Protein AF-A0ABD0UC48-F1 (afdb_monomer_lite)

Foldseek 3Di:
DDDPDPVVVVVVVVVVVVVVVVVCVVDPVVVVVVVVVVVVVVVVVVVVVVVVCCVPPPVVVVVVVDVVVLVVLCVPQVPVNVVVVVVVVVVCVVVVCVVVLVVVVVPDPPVPLSVLQVLLVVLVVQLVVLVVVLVCCVPPVVDDPVVSVVSSVVSVVVSVVSNVVSVVSCVSNNCVVVVVVVVVVVVVVVVVVVVVVVVVVCVVPPDDPVVVVVVPPPDPPCPVVPVVPPPVCVVCPVVVVVVVVVQCVQLDQDPLQVVADADHPVLLVVLLVVVVVLCVVLVHDVQLSVLLNSLLRLLSNQDHDHSVCSNVLSLLSSLVSCVVPVVPPDVSSVVSVVVVCVVDPPVVSVVSNCVSCVSVVVDSRGDD

Structure (mmCIF, N/CA/C/O backbone):
data_AF-A0ABD0UC48-F1
#
_entry.id   AF-A0ABD0UC48-F1
#
loop_
_atom_site.group_PDB
_atom_site.id
_atom_site.type_symbol
_atom_site.label_atom_id
_atom_site.label_alt_id
_atom_site.label_comp_id
_atom_site.label_asym_id
_atom_site.label_entity_id
_atom_site.label_seq_id
_atom_site.pdbx_PDB_ins_code
_atom_site.Cartn_x
_atom_site.Cartn_y
_atom_site.Cartn_z
_atom_site.occupancy
_atom_site.B_iso_or_equiv
_atom_site.auth_seq_id
_atom_site.auth_comp_id
_atom_site.auth_asym_id
_atom_site.auth_atom_id
_atom_site.pdbx_PDB_model_num
ATOM 1 N N . MET A 1 1 ? 10.275 -32.855 -3.267 1.00 38.72 1 MET A N 1
ATOM 2 C CA . MET A 1 1 ? 10.761 -32.635 -4.647 1.00 38.72 1 MET A CA 1
ATOM 3 C C . MET A 1 1 ? 12.236 -32.295 -4.530 1.00 38.72 1 MET A C 1
ATOM 5 O O . MET A 1 1 ? 12.523 -31.316 -3.851 1.00 38.72 1 MET A O 1
ATOM 9 N N . PRO A 1 2 ? 13.161 -33.143 -5.008 1.00 40.53 2 PRO A N 1
ATOM 10 C CA . PRO A 1 2 ? 14.582 -32.932 -4.767 1.00 40.53 2 PRO A CA 1
ATOM 11 C C . PRO A 1 2 ? 15.059 -31.705 -5.549 1.00 40.53 2 PRO A C 1
ATOM 13 O O . PRO A 1 2 ? 14.602 -31.462 -6.667 1.00 40.53 2 PRO A O 1
ATOM 16 N N . LEU A 1 3 ? 15.937 -30.926 -4.917 1.00 43.25 3 LEU A N 1
ATOM 17 C CA . LEU A 1 3 ? 16.606 -29.769 -5.494 1.00 43.25 3 LEU A CA 1
ATOM 18 C C . LEU A 1 3 ? 17.274 -30.179 -6.812 1.00 43.25 3 LEU A C 1
ATOM 20 O O . LEU A 1 3 ? 18.188 -30.998 -6.816 1.00 43.25 3 LEU A O 1
ATOM 24 N N . ALA A 1 4 ? 16.836 -29.597 -7.926 1.00 49.09 4 ALA A N 1
ATOM 25 C CA . ALA A 1 4 ? 17.643 -29.576 -9.134 1.00 49.09 4 ALA A CA 1
ATOM 26 C C . ALA A 1 4 ? 18.935 -28.810 -8.800 1.00 49.09 4 ALA A C 1
ATOM 28 O O . ALA A 1 4 ? 18.887 -27.636 -8.435 1.00 49.09 4 ALA A O 1
ATOM 29 N N . ASN A 1 5 ? 20.065 -29.518 -8.822 1.00 48.53 5 ASN A N 1
ATOM 30 C CA . ASN A 1 5 ? 21.344 -29.052 -8.292 1.00 48.53 5 ASN A CA 1
ATOM 31 C C . ASN A 1 5 ? 21.764 -27.719 -8.932 1.00 48.53 5 ASN A C 1
ATOM 33 O O . ASN A 1 5 ? 21.799 -27.604 -10.158 1.00 48.53 5 ASN A O 1
ATOM 37 N N . ALA A 1 6 ? 22.137 -26.741 -8.102 1.00 52.03 6 ALA A N 1
ATOM 38 C CA . ALA A 1 6 ? 22.641 -25.432 -8.529 1.00 52.03 6 ALA A CA 1
ATOM 39 C C . ALA A 1 6 ? 23.799 -25.541 -9.543 1.00 52.03 6 ALA A C 1
ATOM 41 O O . ALA A 1 6 ? 23.936 -24.697 -10.424 1.00 52.03 6 ALA A O 1
ATOM 42 N N . GLU A 1 7 ? 24.572 -26.627 -9.491 1.00 51.72 7 GLU A N 1
ATOM 43 C CA . GLU A 1 7 ? 25.649 -26.909 -10.440 1.00 51.72 7 GLU A CA 1
ATOM 44 C C . GLU A 1 7 ? 25.152 -27.112 -11.880 1.00 51.72 7 GLU A C 1
ATOM 46 O O . GLU A 1 7 ? 25.778 -26.618 -12.814 1.00 51.72 7 GLU A O 1
ATOM 51 N N . HIS A 1 8 ? 23.989 -27.741 -12.095 1.00 58.03 8 HIS A N 1
ATOM 52 C CA . HIS A 1 8 ? 23.434 -27.912 -13.446 1.00 58.03 8 HIS A CA 1
ATOM 53 C C . HIS A 1 8 ? 23.044 -26.578 -14.085 1.00 58.03 8 HIS A C 1
ATOM 55 O O . HIS A 1 8 ? 23.199 -26.408 -15.294 1.00 58.03 8 HIS A O 1
ATOM 61 N N . VAL A 1 9 ? 22.583 -25.616 -13.281 1.00 60.91 9 VAL A N 1
ATOM 62 C CA . VAL A 1 9 ? 22.255 -24.264 -13.754 1.00 60.91 9 VAL A CA 1
ATOM 63 C C . VAL A 1 9 ? 23.530 -23.509 -14.134 1.00 60.91 9 VAL A C 1
ATOM 65 O O . VAL A 1 9 ? 23.553 -22.818 -15.154 1.00 60.91 9 VAL A O 1
ATOM 68 N N . VAL A 1 10 ? 24.615 -23.692 -13.375 1.00 59.88 10 VAL A N 1
ATOM 69 C CA . VAL A 1 10 ? 25.930 -23.109 -13.685 1.00 59.88 10 VAL A CA 1
ATOM 70 C C . VAL A 1 10 ? 26.494 -23.691 -14.984 1.00 59.88 10 VAL A C 1
ATOM 72 O O . VAL A 1 10 ? 26.856 -22.925 -15.875 1.00 59.88 10 VAL A O 1
ATOM 75 N N . TYR A 1 11 ? 26.490 -25.018 -15.159 1.00 65.69 11 TYR A N 1
ATOM 76 C CA . TYR A 1 11 ? 26.958 -25.652 -16.399 1.00 65.69 11 TYR A CA 1
ATOM 77 C C . TYR A 1 11 ? 26.123 -25.252 -17.620 1.00 65.69 11 TYR A C 1
ATOM 79 O O . TYR A 1 11 ? 26.683 -24.996 -18.687 1.00 65.69 11 TYR A O 1
ATOM 87 N N . LEU A 1 12 ? 24.800 -25.130 -17.466 1.00 62.69 12 LEU A N 1
ATOM 88 C CA . LEU A 1 12 ? 23.912 -24.663 -18.530 1.00 62.69 12 LEU A CA 1
ATOM 89 C C . LEU A 1 12 ? 24.206 -23.203 -18.913 1.00 62.69 12 LEU A C 1
ATOM 91 O O . LEU A 1 12 ? 24.260 -22.876 -20.095 1.00 62.69 12 LEU A O 1
ATOM 95 N N . SER A 1 13 ? 24.463 -22.341 -17.928 1.00 50.66 13 SER A N 1
ATOM 96 C CA . SER A 1 13 ? 24.791 -20.927 -18.152 1.00 50.66 13 SER A CA 1
ATOM 97 C C . SER A 1 13 ? 26.144 -20.760 -18.849 1.00 50.66 13 SER A C 1
ATOM 99 O O . SER A 1 13 ? 26.255 -19.994 -19.804 1.00 50.66 13 SER A O 1
ATOM 101 N N . VAL A 1 14 ? 27.159 -21.525 -18.433 1.00 67.38 14 VAL A N 1
ATOM 102 C CA . VAL A 1 14 ? 28.481 -21.547 -19.082 1.00 67.38 14 VAL A CA 1
ATOM 103 C C . VAL A 1 14 ? 28.371 -22.063 -20.518 1.00 67.38 14 VAL A C 1
ATOM 105 O O . VAL A 1 14 ? 28.954 -21.468 -21.421 1.00 67.38 14 VAL A O 1
ATOM 108 N N . ALA A 1 15 ? 27.576 -23.108 -20.764 1.00 68.94 15 ALA A N 1
ATOM 109 C CA . ALA A 1 15 ? 27.337 -23.621 -22.111 1.00 68.94 15 ALA A CA 1
ATOM 110 C C . ALA A 1 15 ? 26.648 -22.582 -23.015 1.00 68.94 15 ALA A C 1
ATOM 112 O O . ALA A 1 15 ? 27.077 -22.379 -24.150 1.00 68.94 15 ALA A O 1
ATOM 113 N N . ILE A 1 16 ? 25.635 -21.871 -22.505 1.00 65.94 16 ILE A N 1
ATOM 114 C CA . ILE A 1 16 ? 24.950 -20.792 -23.234 1.00 65.94 16 ILE A CA 1
ATOM 115 C C . ILE A 1 16 ? 25.919 -19.646 -23.551 1.00 65.94 16 ILE A C 1
ATOM 117 O O . ILE A 1 16 ? 25.936 -19.156 -24.680 1.00 65.94 16 ILE A O 1
ATOM 121 N N . LEU A 1 17 ? 26.762 -19.248 -22.594 1.00 57.19 17 LEU A N 1
ATOM 122 C CA . LEU A 1 17 ? 27.766 -18.201 -22.790 1.00 57.19 17 LEU A CA 1
ATOM 123 C C . LEU A 1 17 ? 28.807 -18.598 -23.841 1.00 57.19 17 LEU A C 1
ATOM 125 O O . LEU A 1 17 ? 29.089 -17.810 -24.739 1.00 57.19 17 LEU A O 1
ATOM 129 N N . VAL A 1 18 ? 29.339 -19.821 -23.788 1.00 70.56 18 VAL A N 1
ATOM 130 C CA . VAL A 1 18 ? 30.306 -20.315 -24.782 1.00 70.56 18 VAL A CA 1
ATOM 131 C C . VAL A 1 18 ? 29.682 -20.354 -26.179 1.00 70.56 18 VAL A C 1
ATOM 133 O O . VAL A 1 18 ? 30.311 -19.912 -27.138 1.00 70.56 18 VAL A O 1
ATOM 136 N N . VAL A 1 19 ? 28.431 -20.804 -26.305 1.00 70.00 19 VAL A N 1
ATOM 137 C CA . VAL A 1 19 ? 27.701 -20.797 -27.583 1.00 70.00 19 VAL A CA 1
ATOM 138 C C . VAL A 1 19 ? 27.481 -19.368 -28.091 1.00 70.00 19 VAL A C 1
ATOM 140 O O . VAL A 1 19 ? 27.729 -19.103 -29.266 1.00 70.00 19 VAL A O 1
ATOM 143 N N . LEU A 1 20 ? 27.096 -18.429 -27.220 1.00 59.06 20 LEU A N 1
ATOM 144 C CA . LEU A 1 20 ? 26.938 -17.010 -27.566 1.00 59.06 20 LEU A CA 1
ATOM 145 C C . LEU A 1 20 ? 28.259 -16.377 -28.036 1.00 59.06 20 LEU A C 1
ATOM 147 O O . LEU A 1 20 ? 28.274 -15.695 -29.061 1.00 59.06 20 LEU A O 1
ATOM 151 N N . PHE A 1 21 ? 29.372 -16.637 -27.345 1.00 59.81 21 PHE A N 1
ATOM 152 C CA . PHE A 1 21 ? 30.698 -16.123 -27.711 1.00 59.81 21 PHE A CA 1
ATOM 153 C C . PHE A 1 21 ? 31.253 -16.759 -28.995 1.00 59.81 21 PHE A C 1
ATOM 155 O O . PHE A 1 21 ? 31.885 -16.075 -29.800 1.00 59.81 21 PHE A O 1
ATOM 162 N N . LEU A 1 22 ? 30.976 -18.041 -29.254 1.00 65.19 22 LEU A N 1
ATOM 163 C CA . LEU A 1 22 ? 31.316 -18.678 -30.532 1.00 65.19 22 LEU A CA 1
ATOM 164 C C . LEU A 1 22 ? 30.509 -18.079 -31.693 1.00 65.19 22 LEU A C 1
ATOM 166 O O . LEU A 1 22 ? 31.039 -17.908 -32.793 1.00 65.19 22 LEU A O 1
ATOM 170 N N . PHE A 1 23 ? 29.255 -17.698 -31.442 1.00 60.66 23 PHE A N 1
ATOM 171 C CA . PHE A 1 23 ? 28.387 -17.063 -32.433 1.00 60.66 23 PHE A CA 1
ATOM 172 C C . PHE A 1 23 ? 28.803 -15.615 -32.756 1.00 60.66 23 PHE A C 1
ATOM 174 O O . PHE A 1 23 ? 28.630 -15.160 -33.887 1.00 60.66 23 PHE A O 1
ATOM 181 N N . GLN A 1 24 ? 29.442 -14.907 -31.814 1.00 53.03 24 GLN A N 1
ATOM 182 C CA . GLN A 1 24 ? 29.994 -13.558 -32.026 1.00 53.03 24 GLN A CA 1
ATOM 183 C C . GLN A 1 24 ? 31.118 -13.501 -33.083 1.00 53.03 24 GLN A C 1
ATOM 185 O O . GLN A 1 24 ? 31.362 -12.435 -33.654 1.00 53.03 24 GLN A O 1
ATOM 190 N N . ARG A 1 25 ? 31.763 -14.631 -33.422 1.00 54.19 25 ARG A N 1
ATOM 191 C CA . ARG A 1 25 ? 32.823 -14.699 -34.451 1.00 54.19 25 ARG A CA 1
ATOM 192 C C . ARG A 1 25 ? 32.322 -14.395 -35.873 1.00 54.19 25 ARG A C 1
ATOM 194 O O . ARG A 1 25 ? 33.124 -14.053 -36.736 1.00 54.19 25 ARG A O 1
ATOM 201 N N . PHE A 1 26 ? 31.011 -14.464 -36.122 1.00 58.94 26 PHE A N 1
ATOM 202 C CA . PHE A 1 26 ? 30.403 -14.191 -37.434 1.00 58.94 26 PHE A CA 1
ATOM 203 C C . PHE A 1 26 ? 30.163 -12.699 -37.735 1.00 58.94 26 PHE A C 1
ATOM 205 O O . PHE A 1 26 ? 29.575 -12.361 -38.765 1.00 58.94 26 PHE A O 1
ATOM 212 N N . GLY A 1 27 ? 30.671 -11.809 -36.877 1.00 57.59 27 GLY A N 1
ATOM 213 C CA . GLY A 1 27 ? 30.584 -10.361 -37.036 1.00 57.59 27 GLY A CA 1
ATOM 214 C C . GLY A 1 27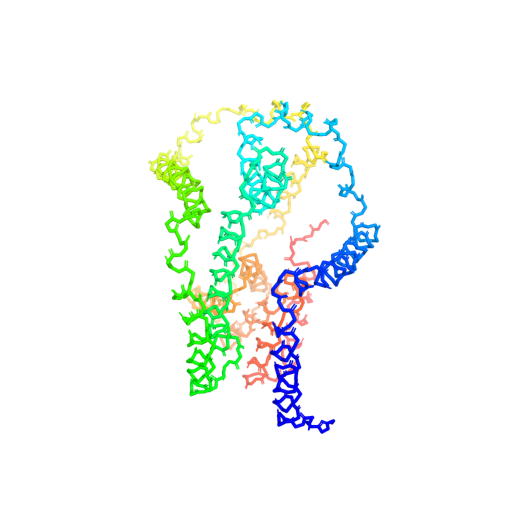 ? 29.302 -9.792 -36.431 1.00 57.59 27 GLY A C 1
ATOM 215 O O . GLY A 1 27 ? 28.198 -10.284 -36.671 1.00 57.59 27 GLY A O 1
ATOM 216 N N . THR A 1 28 ? 29.450 -8.715 -35.661 1.00 57.56 28 THR A N 1
ATOM 217 C CA . THR A 1 28 ? 28.363 -8.031 -34.938 1.00 57.56 28 THR A CA 1
ATOM 218 C C . THR A 1 28 ? 27.193 -7.644 -35.847 1.00 57.56 28 THR A C 1
ATOM 220 O O . THR A 1 28 ? 26.042 -7.784 -35.445 1.00 57.56 28 THR A O 1
ATOM 223 N N . ASN A 1 29 ? 27.459 -7.273 -37.104 1.00 52.66 29 ASN A N 1
ATOM 224 C CA . ASN A 1 29 ? 26.420 -6.907 -38.074 1.00 52.66 29 ASN A CA 1
ATOM 225 C C . ASN A 1 29 ? 25.484 -8.072 -38.448 1.00 52.66 29 ASN A C 1
ATOM 227 O O . ASN A 1 29 ? 24.292 -7.851 -38.643 1.00 52.66 29 ASN A O 1
ATOM 231 N N . LYS A 1 30 ? 25.981 -9.318 -38.520 1.00 55.97 30 LYS A N 1
ATOM 232 C CA . LYS A 1 30 ? 25.135 -10.490 -38.821 1.00 55.97 30 LYS A CA 1
ATOM 233 C C . LYS A 1 30 ? 24.418 -11.021 -37.581 1.00 55.97 30 LYS A C 1
ATOM 235 O O . LYS A 1 30 ? 23.280 -11.468 -37.682 1.00 55.97 30 LYS A O 1
ATOM 240 N N . VAL A 1 31 ? 25.050 -10.923 -36.410 1.00 59.16 31 VAL A N 1
ATOM 241 C CA . VAL A 1 31 ? 24.448 -11.336 -35.131 1.00 59.16 31 VAL A CA 1
ATOM 242 C C . VAL A 1 31 ? 23.279 -10.418 -34.750 1.00 59.16 31 VAL A C 1
ATOM 244 O O . VAL A 1 31 ? 22.221 -10.917 -34.372 1.00 59.16 31 VAL A O 1
ATOM 247 N N . SER A 1 32 ? 23.411 -9.101 -34.944 1.00 52.66 32 SER A N 1
ATOM 248 C CA . SER A 1 32 ? 22.318 -8.141 -34.718 1.00 52.66 32 SER A CA 1
ATOM 249 C C . SER A 1 32 ? 21.121 -8.364 -35.652 1.00 52.66 32 SER A C 1
ATOM 251 O O . SER A 1 32 ? 19.974 -8.199 -35.233 1.00 52.66 32 SER A O 1
ATOM 253 N N . PHE A 1 33 ? 21.360 -8.800 -36.896 1.00 66.31 33 PHE A N 1
ATOM 254 C CA . PHE A 1 33 ? 20.283 -9.149 -37.826 1.00 66.31 33 PHE A CA 1
ATOM 255 C C . PHE A 1 33 ? 19.520 -10.404 -37.371 1.00 66.31 33 PHE A C 1
ATOM 257 O O . PHE A 1 33 ? 18.294 -10.403 -37.378 1.00 66.31 33 PHE A O 1
ATOM 264 N N . SER A 1 34 ? 20.216 -11.439 -36.886 1.00 66.81 34 SER A N 1
ATOM 265 C CA . SER A 1 34 ? 19.585 -12.659 -36.346 1.00 66.81 34 SER A CA 1
ATOM 266 C C . SER A 1 34 ? 18.876 -12.451 -35.002 1.00 66.81 34 SER A C 1
ATOM 268 O O . SER A 1 34 ? 17.980 -13.219 -34.654 1.00 66.81 34 SER A O 1
ATOM 270 N N . PHE A 1 35 ? 19.240 -11.410 -34.251 1.00 62.66 35 PHE A N 1
ATOM 271 C CA . PHE A 1 35 ? 18.568 -11.044 -33.004 1.00 62.66 35 PHE A CA 1
ATOM 272 C C . PHE A 1 35 ? 17.218 -10.347 -33.247 1.00 62.66 35 PHE A C 1
ATOM 274 O O . PHE A 1 35 ? 16.298 -10.489 -32.442 1.00 62.66 35 PHE A O 1
ATOM 281 N N . SER A 1 36 ? 17.053 -9.661 -34.386 1.00 63.88 36 SER A N 1
ATOM 282 C CA . SER A 1 36 ? 15.796 -8.980 -34.738 1.00 63.88 36 SER A CA 1
ATOM 283 C C . SER A 1 36 ? 14.580 -9.922 -34.795 1.00 63.88 36 SER A C 1
ATOM 285 O O . SER A 1 36 ? 13.583 -9.606 -34.150 1.00 63.88 36 SER A O 1
ATOM 287 N N . PRO A 1 37 ? 14.623 -11.102 -35.452 1.00 74.19 37 PRO A N 1
ATOM 288 C CA . PRO A 1 37 ? 13.522 -12.069 -35.427 1.00 74.19 37 PRO A CA 1
ATOM 289 C C . PRO A 1 37 ? 13.151 -12.552 -34.022 1.00 74.19 37 PRO A C 1
ATOM 291 O O . PRO A 1 37 ? 11.972 -12.703 -33.714 1.00 74.19 37 PRO A O 1
ATOM 294 N N . ILE A 1 38 ? 14.148 -12.764 -33.157 1.00 73.00 38 ILE A N 1
ATOM 295 C CA . ILE A 1 38 ? 13.945 -13.227 -31.776 1.00 73.00 38 ILE A CA 1
ATOM 296 C C . ILE A 1 38 ? 13.246 -12.139 -30.961 1.00 73.00 38 ILE A C 1
ATOM 298 O O . ILE A 1 38 ? 12.294 -12.423 -30.236 1.00 73.00 38 ILE A O 1
ATOM 302 N N . MET A 1 39 ? 13.665 -10.885 -31.131 1.00 61.72 39 MET A N 1
ATOM 303 C CA . MET A 1 39 ? 13.029 -9.743 -30.480 1.00 61.72 39 MET A CA 1
ATOM 304 C C . MET A 1 39 ? 11.613 -9.509 -31.002 1.00 61.72 39 MET A C 1
ATOM 306 O O . MET A 1 39 ? 10.717 -9.265 -30.202 1.00 61.72 39 MET A O 1
ATOM 310 N N . VAL A 1 40 ? 11.371 -9.645 -32.310 1.00 74.81 40 VAL A N 1
ATOM 311 C CA . VAL A 1 40 ? 10.018 -9.569 -32.889 1.00 74.81 40 VAL A CA 1
ATOM 312 C C . VAL A 1 40 ? 9.113 -10.645 -32.293 1.00 74.81 40 VAL A C 1
ATOM 314 O O . VAL A 1 40 ? 7.985 -10.350 -31.901 1.00 74.81 40 VAL A O 1
ATOM 317 N N . LEU A 1 41 ? 9.614 -11.873 -32.162 1.00 76.12 41 LEU A N 1
ATOM 318 C CA . LEU A 1 41 ? 8.867 -12.982 -31.574 1.00 76.12 41 LEU A CA 1
ATOM 319 C C . LEU A 1 41 ? 8.580 -12.728 -30.087 1.00 76.12 41 LEU A C 1
ATOM 321 O O . LEU A 1 41 ? 7.447 -12.906 -29.641 1.00 76.12 41 LEU A O 1
ATOM 325 N N . TRP A 1 42 ? 9.568 -12.225 -29.344 1.00 70.44 42 TRP A N 1
ATOM 326 C CA . TRP A 1 42 ? 9.415 -11.844 -27.942 1.00 70.44 42 TRP A CA 1
ATOM 327 C C . TRP A 1 42 ? 8.383 -10.724 -27.765 1.00 70.44 42 TRP A C 1
ATOM 329 O O . TRP A 1 42 ? 7.399 -10.917 -27.057 1.00 70.44 42 TRP A O 1
ATOM 339 N N . PHE A 1 43 ? 8.526 -9.598 -28.471 1.00 65.06 43 PHE A N 1
ATOM 340 C CA . PHE A 1 43 ? 7.579 -8.480 -28.411 1.00 65.06 43 PHE A CA 1
ATOM 341 C C . PHE A 1 43 ? 6.170 -8.883 -28.851 1.00 65.06 43 PHE A C 1
ATOM 343 O O . PHE A 1 43 ? 5.199 -8.449 -28.234 1.00 65.06 43 PHE A O 1
ATOM 350 N N . SER A 1 44 ? 6.042 -9.734 -29.873 1.00 75.88 44 SER A N 1
ATOM 351 C CA . SER A 1 44 ? 4.752 -10.274 -30.310 1.00 75.88 44 SER A CA 1
ATOM 352 C C . SER A 1 44 ? 4.089 -11.102 -29.212 1.00 75.88 44 SER A C 1
ATOM 354 O O . SER A 1 44 ? 2.873 -11.025 -29.036 1.00 75.88 44 SER A O 1
ATOM 356 N N . PHE A 1 45 ? 4.868 -11.885 -28.466 1.00 76.44 45 PHE A N 1
ATOM 357 C CA . PHE A 1 45 ? 4.357 -12.698 -27.369 1.00 76.44 45 PHE A CA 1
ATOM 358 C C . PHE A 1 45 ? 3.888 -11.822 -26.199 1.00 76.44 45 PHE A C 1
ATOM 360 O O . PHE A 1 45 ? 2.769 -11.985 -25.710 1.00 76.44 45 PHE A O 1
ATOM 367 N N . THR A 1 46 ? 4.680 -10.817 -25.811 1.00 59.03 46 THR A N 1
ATOM 368 C CA . THR A 1 46 ? 4.309 -9.858 -24.758 1.00 59.03 46 THR A CA 1
ATOM 369 C C . THR A 1 46 ? 3.094 -9.014 -25.157 1.00 59.03 46 THR A C 1
ATOM 371 O O . THR A 1 46 ? 2.221 -8.759 -24.327 1.00 59.03 46 THR A O 1
ATOM 374 N N . ALA A 1 47 ? 2.994 -8.621 -26.432 1.00 68.81 47 ALA A N 1
ATOM 375 C CA . ALA A 1 47 ? 1.848 -7.896 -26.974 1.00 68.81 47 ALA A CA 1
ATOM 376 C C . ALA A 1 47 ? 0.573 -8.752 -26.982 1.00 68.81 47 ALA A C 1
ATOM 378 O O . ALA A 1 47 ? -0.476 -8.267 -26.563 1.00 68.81 47 ALA A O 1
ATOM 379 N N . MET A 1 48 ? 0.657 -10.027 -27.385 1.00 78.94 48 MET A N 1
ATOM 380 C CA . MET A 1 48 ? -0.479 -10.956 -27.341 1.00 78.94 48 MET A CA 1
ATOM 381 C C . MET A 1 48 ? -0.983 -11.182 -25.915 1.00 78.94 48 MET A C 1
ATOM 383 O O . MET A 1 48 ? -2.188 -11.116 -25.677 1.00 78.94 48 MET A O 1
ATOM 387 N N . ILE A 1 49 ? -0.078 -11.394 -24.955 1.00 66.25 49 ILE A N 1
ATOM 388 C CA . ILE A 1 49 ? -0.443 -11.552 -23.540 1.00 66.25 49 ILE A CA 1
ATOM 389 C C . ILE A 1 49 ? -1.087 -10.269 -23.007 1.00 66.25 49 ILE A C 1
ATOM 391 O O . ILE A 1 49 ? -2.127 -10.334 -22.353 1.00 66.25 49 ILE A O 1
ATOM 395 N N . GLY A 1 50 ? -0.513 -9.103 -23.316 1.00 69.44 50 GLY A N 1
ATOM 396 C CA . GLY A 1 50 ? -1.080 -7.808 -22.940 1.00 69.44 50 GLY A CA 1
ATOM 397 C C . GLY A 1 50 ? -2.483 -7.597 -23.514 1.00 69.44 50 GLY A C 1
ATOM 398 O O . GLY A 1 50 ? -3.396 -7.219 -22.781 1.00 69.44 50 GLY A O 1
ATOM 399 N N . LEU A 1 51 ? -2.681 -7.915 -24.796 1.00 76.19 51 LEU A N 1
ATOM 400 C CA . LEU A 1 51 ? -3.969 -7.791 -25.478 1.00 76.19 51 LEU A CA 1
ATOM 401 C C . LEU A 1 51 ? -5.018 -8.748 -24.896 1.00 76.19 51 LEU A C 1
ATOM 403 O O . LEU A 1 51 ? -6.141 -8.329 -24.618 1.00 76.19 51 LEU A O 1
ATOM 407 N N . TYR A 1 52 ? -4.646 -10.004 -24.635 1.00 78.31 52 TYR A N 1
ATOM 408 C CA . TYR A 1 52 ? -5.515 -10.977 -23.968 1.00 78.31 52 TYR A CA 1
ATOM 409 C C . TYR A 1 52 ? -5.953 -10.488 -22.581 1.00 78.31 52 TYR A C 1
ATOM 411 O O . TYR A 1 52 ? -7.126 -10.601 -22.220 1.00 78.31 52 TYR A O 1
ATOM 419 N N . ASN A 1 53 ? -5.032 -9.894 -21.819 1.00 67.94 53 ASN A N 1
ATOM 420 C CA . ASN A 1 53 ? -5.311 -9.399 -20.475 1.00 67.94 53 ASN A CA 1
ATOM 421 C C . ASN A 1 53 ? -6.256 -8.180 -20.495 1.00 67.94 53 ASN A C 1
ATOM 423 O O . ASN A 1 53 ? -7.190 -8.105 -19.698 1.00 67.94 53 ASN A O 1
ATOM 427 N N . ILE A 1 54 ? -6.072 -7.266 -21.456 1.00 70.00 54 ILE A N 1
ATOM 428 C CA . ILE A 1 54 ? -6.957 -6.107 -21.658 1.00 70.00 54 ILE A CA 1
ATOM 429 C C . ILE A 1 54 ? -8.369 -6.563 -22.043 1.00 70.00 54 ILE A C 1
ATOM 431 O O . ILE A 1 54 ? -9.338 -6.103 -21.444 1.00 70.00 54 ILE A O 1
ATOM 435 N N . ILE A 1 55 ? -8.498 -7.495 -22.992 1.00 77.06 55 ILE A N 1
ATOM 436 C CA . ILE A 1 55 ? -9.806 -7.972 -23.466 1.00 77.06 55 ILE A CA 1
ATOM 437 C C . ILE A 1 55 ? -10.555 -8.732 -22.362 1.00 77.06 55 ILE A C 1
ATOM 439 O O . ILE A 1 55 ? -11.762 -8.551 -22.208 1.00 77.06 55 ILE A O 1
ATOM 443 N N . LYS A 1 56 ? -9.860 -9.577 -21.591 1.00 65.56 56 LYS A N 1
ATOM 444 C CA . LYS A 1 56 ? -10.502 -10.478 -20.624 1.00 65.56 56 LYS A CA 1
ATOM 445 C C . LYS A 1 56 ? -10.771 -9.847 -19.259 1.00 65.56 56 LYS A C 1
ATOM 447 O O . LYS A 1 56 ? -11.795 -10.157 -18.659 1.00 65.56 56 LYS A O 1
ATOM 452 N N . PHE A 1 57 ? -9.870 -9.003 -18.757 1.00 61.38 57 PHE A N 1
ATOM 453 C CA . PHE A 1 57 ? -9.963 -8.483 -17.389 1.00 61.38 57 PHE A CA 1
ATOM 454 C C . PHE A 1 57 ? -10.399 -7.013 -17.323 1.00 61.38 57 PHE A C 1
ATOM 456 O O . PHE A 1 57 ? -11.042 -6.637 -16.347 1.00 61.38 57 PHE A O 1
ATOM 463 N N . TYR A 1 58 ? -10.107 -6.189 -18.342 1.00 61.06 58 TYR A N 1
ATOM 464 C CA . TYR A 1 58 ? -10.380 -4.742 -18.303 1.00 61.06 58 TYR A CA 1
ATOM 465 C C . TYR A 1 58 ? -10.750 -4.136 -19.679 1.00 61.06 58 TYR A C 1
ATOM 467 O O . TYR A 1 58 ? -10.041 -3.256 -20.182 1.00 61.06 58 TYR A O 1
ATOM 475 N N . PRO A 1 59 ? -11.887 -4.528 -20.291 1.00 67.69 59 PRO A N 1
ATOM 476 C CA . PRO A 1 59 ? -12.273 -4.072 -21.634 1.00 67.69 59 PRO A CA 1
ATOM 477 C C . PRO A 1 59 ? -12.558 -2.560 -21.716 1.00 67.69 59 PRO A C 1
ATOM 479 O O . PRO A 1 59 ? -12.437 -1.955 -22.781 1.00 67.69 59 PRO A O 1
ATOM 482 N N . SER A 1 60 ? -12.880 -1.915 -20.589 1.00 59.47 60 SER A N 1
ATOM 483 C CA . SER A 1 60 ? -13.155 -0.473 -20.514 1.00 59.47 60 SER A CA 1
ATOM 484 C C . SER A 1 60 ? -11.947 0.414 -20.853 1.00 59.47 60 SER A C 1
ATOM 486 O O . SER A 1 60 ? -12.144 1.567 -21.232 1.00 59.47 60 SER A O 1
ATOM 488 N N . ILE A 1 61 ? -10.712 -0.107 -20.783 1.00 66.75 61 ILE A N 1
ATOM 489 C CA . ILE A 1 61 ? -9.479 0.634 -21.121 1.00 66.75 61 ILE A CA 1
ATOM 490 C C . ILE A 1 61 ? -9.451 1.036 -22.606 1.00 66.75 61 ILE A C 1
ATOM 492 O O . ILE A 1 61 ? -8.912 2.086 -22.948 1.00 66.75 61 ILE A O 1
ATOM 496 N N . LEU A 1 62 ? -10.094 0.266 -23.492 1.00 63.47 62 LEU A N 1
ATOM 497 C CA . LEU A 1 62 ? -10.134 0.557 -24.931 1.00 63.47 62 LEU A CA 1
ATOM 498 C C . LEU A 1 62 ? -10.906 1.844 -25.265 1.00 63.47 62 LEU A C 1
ATOM 500 O O . LEU A 1 62 ? -10.627 2.473 -26.285 1.00 63.47 62 LEU A O 1
ATOM 504 N N . LYS A 1 63 ? -11.821 2.296 -24.393 1.00 60.12 63 LYS A N 1
ATOM 505 C CA . LYS A 1 63 ? -12.532 3.576 -24.573 1.00 60.12 63 LYS A CA 1
ATOM 506 C C . LYS A 1 63 ? -11.580 4.777 -24.517 1.00 60.12 63 LYS A C 1
ATOM 508 O O . LYS A 1 63 ? -11.791 5.748 -25.244 1.00 60.12 63 LYS A O 1
ATOM 513 N N . ALA A 1 64 ? -10.493 4.674 -23.745 1.00 57.25 64 ALA A N 1
ATOM 514 C CA . ALA A 1 64 ? -9.461 5.706 -23.631 1.00 57.25 64 ALA A CA 1
ATOM 515 C C . ALA A 1 64 ? -8.635 5.903 -24.919 1.00 57.25 64 ALA A C 1
ATOM 517 O O . ALA A 1 64 ? -7.903 6.882 -25.029 1.00 57.25 64 ALA A O 1
ATOM 518 N N . LEU A 1 65 ? -8.752 4.994 -25.896 1.00 58.88 65 LEU A N 1
ATOM 519 C CA . LEU A 1 65 ? -8.028 5.051 -27.169 1.00 58.88 65 LEU A CA 1
ATOM 520 C C . LEU A 1 65 ? -8.714 5.962 -28.200 1.00 58.88 65 LEU A C 1
ATOM 522 O O . LEU A 1 65 ? -8.088 6.366 -29.178 1.00 58.88 65 LEU A O 1
ATOM 526 N N . SER A 1 66 ? -9.994 6.297 -27.999 1.00 66.62 66 SER A N 1
ATOM 527 C CA . SER A 1 66 ? -10.714 7.161 -28.934 1.00 66.62 66 SER A CA 1
ATOM 528 C C . SER A 1 66 ? -10.419 8.655 -28.676 1.00 66.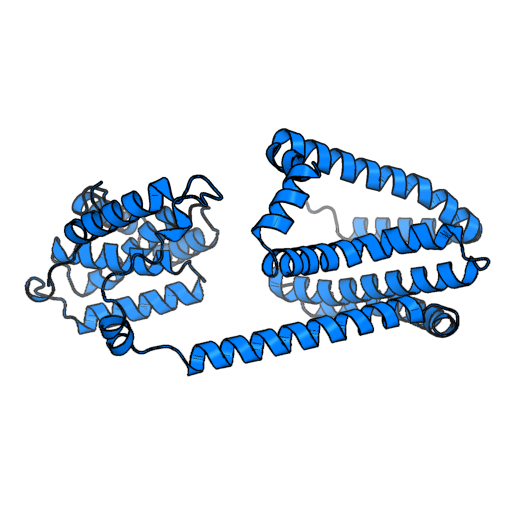62 66 SER A C 1
ATOM 530 O O . SER A 1 66 ? -10.516 9.111 -27.531 1.00 66.62 66 SER A O 1
ATOM 532 N N . PRO A 1 67 ? -10.088 9.449 -29.722 1.00 59.03 67 PRO A N 1
ATOM 533 C CA . PRO A 1 67 ? -9.663 10.851 -29.583 1.00 59.03 67 PRO A CA 1
ATOM 534 C C . PRO A 1 67 ? -10.703 11.756 -28.921 1.00 59.03 67 PRO A C 1
ATOM 536 O O . PRO A 1 67 ? -10.364 12.780 -28.335 1.00 59.03 67 PRO A O 1
ATOM 539 N N . HIS A 1 68 ? -11.973 11.359 -28.995 1.00 69.50 68 HIS A N 1
ATOM 540 C CA . HIS A 1 68 ? -13.089 12.083 -28.410 1.00 69.50 68 HIS A CA 1
ATOM 541 C C . HIS A 1 68 ? -12.940 12.237 -26.888 1.00 69.50 68 HIS A C 1
ATOM 543 O O . HIS A 1 68 ? -13.084 13.344 -26.378 1.00 69.50 68 HIS A O 1
ATOM 549 N N . TYR A 1 69 ? -12.539 11.183 -26.164 1.00 58.50 69 TYR A N 1
ATOM 550 C CA . TYR A 1 69 ? -12.320 11.267 -24.711 1.00 58.50 69 TYR A CA 1
ATOM 551 C C . TYR A 1 69 ? -11.048 12.036 -24.350 1.00 58.50 69 TYR A C 1
ATOM 553 O O . TYR A 1 69 ? -11.000 12.638 -23.284 1.00 58.50 69 TYR A O 1
ATOM 561 N N . ILE A 1 70 ? -10.043 12.067 -25.233 1.00 59.66 70 ILE A N 1
ATOM 562 C CA . ILE A 1 70 ? -8.821 12.867 -25.049 1.00 59.66 70 ILE A CA 1
ATOM 563 C C . ILE A 1 70 ? -9.134 14.360 -25.205 1.00 59.66 70 ILE A C 1
ATOM 565 O O . ILE A 1 70 ? -8.694 15.167 -24.387 1.00 59.66 70 ILE A O 1
ATOM 569 N N . PHE A 1 71 ? -9.933 14.731 -26.211 1.00 64.12 71 PHE A N 1
ATOM 570 C CA . PHE A 1 71 ? -10.378 16.111 -26.405 1.00 64.12 71 PHE A CA 1
ATOM 571 C C . PHE A 1 71 ? -11.278 16.565 -25.246 1.00 64.12 71 PHE A C 1
ATOM 573 O O . PHE A 1 71 ? -11.021 17.608 -24.648 1.00 64.12 71 PHE A O 1
ATOM 580 N N . TYR A 1 72 ? -12.235 15.727 -24.829 1.00 62.53 72 TYR A N 1
ATOM 581 C CA . TYR A 1 72 ? -13.051 15.972 -23.634 1.00 62.53 72 TYR A CA 1
ATOM 582 C C . TYR A 1 72 ? -12.216 16.064 -22.347 1.00 62.53 72 TYR A C 1
ATOM 584 O O . TYR A 1 72 ? -12.512 16.885 -21.486 1.00 62.53 72 TYR A O 1
ATOM 592 N N . PHE A 1 73 ? -11.151 15.268 -22.211 1.00 55.12 73 PHE A N 1
ATOM 593 C CA . PHE A 1 73 ? -10.220 15.306 -21.078 1.00 55.12 73 PHE A CA 1
ATOM 594 C C . PHE A 1 73 ? -9.410 16.611 -21.024 1.00 55.12 73 PHE A C 1
ATOM 596 O O . PHE A 1 73 ? -9.275 17.199 -19.949 1.00 55.12 73 PHE A O 1
ATOM 603 N N . PHE A 1 74 ? -8.900 17.093 -22.164 1.00 58.06 74 PHE A N 1
ATOM 604 C CA . PHE A 1 74 ? -8.153 18.358 -22.247 1.00 58.06 74 PHE A CA 1
ATOM 605 C C . PHE A 1 74 ? -9.036 19.586 -22.057 1.00 58.06 74 PHE A C 1
ATOM 607 O O . PHE A 1 74 ? -8.610 20.564 -21.439 1.00 58.06 74 PHE A O 1
ATOM 614 N N . GLN A 1 75 ? -10.270 19.511 -22.549 1.00 58.56 75 GLN A N 1
ATOM 615 C CA . GLN A 1 75 ? -11.264 20.559 -22.387 1.00 58.56 75 GLN A CA 1
ATOM 616 C C . GLN A 1 75 ? -11.799 20.625 -20.943 1.00 58.56 75 GLN A C 1
ATOM 618 O O . GLN A 1 75 ? -12.076 21.721 -20.475 1.00 58.56 75 GLN A O 1
ATOM 623 N N . ARG A 1 76 ? -11.866 19.495 -20.210 1.00 44.53 76 ARG A N 1
ATOM 624 C CA . ARG A 1 76 ? -12.271 19.425 -18.785 1.00 44.53 76 ARG A CA 1
ATOM 625 C C . ARG A 1 76 ? -11.176 19.801 -17.786 1.00 44.53 76 ARG A C 1
ATOM 627 O O . ARG A 1 76 ? -11.455 20.459 -16.794 1.00 44.53 76 ARG A O 1
ATOM 634 N N . ASN A 1 77 ? -9.939 19.342 -17.988 1.00 43.62 77 ASN A N 1
ATOM 635 C CA . ASN A 1 77 ? -8.914 19.411 -16.938 1.00 43.62 77 ASN A CA 1
ATOM 636 C C . ASN A 1 77 ? -7.960 20.607 -17.048 1.00 43.62 77 ASN A C 1
ATOM 638 O O . ASN A 1 77 ? -7.135 20.780 -16.145 1.00 43.62 77 ASN A O 1
ATOM 642 N N . HIS A 1 78 ? -8.027 21.401 -18.127 1.00 63.69 78 HIS A N 1
ATOM 643 C CA . HIS A 1 78 ? -7.127 22.527 -18.419 1.00 63.69 78 HIS A CA 1
ATOM 644 C C . HIS A 1 78 ? -5.707 22.287 -17.853 1.00 63.69 78 HIS A C 1
ATOM 646 O O . HIS A 1 78 ? -5.046 21.334 -18.266 1.00 63.69 78 HIS A O 1
ATOM 652 N N . ARG A 1 79 ? -5.250 23.060 -16.848 1.00 51.53 79 ARG A N 1
ATOM 653 C CA . ARG A 1 79 ? -3.911 22.925 -16.228 1.00 51.53 79 ARG A CA 1
ATOM 654 C C . ARG A 1 79 ? -3.592 21.523 -15.686 1.00 51.53 79 ARG A C 1
ATOM 656 O O . ARG A 1 79 ? -2.497 21.038 -15.941 1.00 51.53 79 ARG A O 1
ATOM 663 N N . LYS A 1 80 ? -4.518 20.846 -14.995 1.00 44.31 80 LYS A N 1
ATOM 664 C CA . LYS A 1 80 ? -4.298 19.477 -14.474 1.00 44.31 80 LYS A CA 1
ATOM 665 C C . LYS A 1 80 ? -4.209 18.438 -15.599 1.00 44.31 80 LYS A C 1
ATOM 667 O O . LYS A 1 80 ? -3.520 17.434 -15.452 1.00 44.31 80 LYS A O 1
ATOM 672 N N . GLY A 1 81 ? -4.866 18.692 -16.731 1.00 52.59 81 GLY A N 1
ATOM 673 C CA . GLY A 1 81 ? -4.806 17.843 -17.923 1.00 52.59 81 GLY A CA 1
ATOM 674 C C . GLY A 1 81 ? -3.421 17.891 -18.561 1.00 52.59 81 GLY A C 1
ATOM 675 O O . GLY A 1 81 ? -2.869 16.847 -18.896 1.00 52.59 81 GLY A O 1
ATOM 676 N N . TRP A 1 82 ? -2.819 19.084 -18.615 1.00 55.09 82 TRP A N 1
ATOM 677 C CA . TRP A 1 82 ? -1.422 19.274 -19.017 1.00 55.09 82 TRP A CA 1
ATOM 678 C C . TRP A 1 82 ? -0.426 18.647 -18.022 1.00 55.09 82 TRP A C 1
ATOM 680 O O . TRP A 1 82 ? 0.587 18.109 -18.456 1.00 55.09 82 TRP A O 1
ATOM 690 N N . GLU A 1 83 ? -0.712 18.636 -16.712 1.00 53.59 83 GLU A N 1
ATOM 691 C CA . GLU A 1 83 ? 0.127 17.963 -15.697 1.00 53.59 83 GLU A CA 1
ATOM 692 C C . GLU A 1 83 ? 0.103 16.428 -15.812 1.00 53.59 83 GLU A C 1
ATOM 694 O O . GLU A 1 83 ? 1.150 15.781 -15.794 1.00 53.59 83 GLU A O 1
ATOM 699 N N . LEU A 1 84 ? -1.087 15.836 -15.964 1.00 50.53 84 LEU A N 1
ATOM 700 C CA . LEU A 1 84 ? -1.275 14.395 -16.176 1.00 50.53 84 LEU A CA 1
ATOM 701 C C . LEU A 1 84 ? -0.733 13.948 -17.533 1.00 50.53 84 LEU A C 1
ATOM 703 O O . LEU A 1 84 ? -0.077 12.910 -17.613 1.00 50.53 84 LEU A O 1
ATOM 707 N N . LEU A 1 85 ? -0.937 14.752 -18.582 1.00 55.75 85 LEU A N 1
ATOM 708 C CA . LEU A 1 85 ? -0.267 14.540 -19.857 1.00 55.75 85 LEU A CA 1
ATOM 709 C C . LEU A 1 85 ? 1.246 14.691 -19.696 1.00 55.75 85 LEU A C 1
ATOM 711 O O . LEU A 1 85 ? 1.950 13.935 -20.325 1.00 55.75 85 LEU A O 1
ATOM 715 N N . GLY A 1 86 ? 1.767 15.562 -18.830 1.00 47.19 86 GLY A N 1
ATOM 716 C CA . GLY A 1 86 ? 3.199 15.646 -18.518 1.00 47.19 86 GLY A CA 1
ATOM 717 C C . GLY A 1 86 ? 3.757 14.374 -17.868 1.00 47.19 86 GLY A C 1
ATOM 718 O O . GLY A 1 86 ? 4.829 13.916 -18.249 1.00 47.19 86 GLY A O 1
ATOM 719 N N . ALA A 1 87 ? 3.017 13.748 -16.948 1.00 46.97 87 ALA A N 1
ATOM 720 C CA . ALA A 1 87 ? 3.398 12.478 -16.317 1.00 46.97 87 ALA A CA 1
ATOM 721 C C . ALA A 1 87 ? 3.302 11.284 -17.287 1.00 46.97 87 ALA A C 1
ATOM 723 O O . ALA A 1 87 ? 4.209 10.449 -17.354 1.00 46.97 87 ALA A O 1
ATOM 724 N N . ILE A 1 88 ? 2.231 11.234 -18.086 1.00 55.16 88 ILE A N 1
ATOM 725 C CA . ILE A 1 88 ? 2.052 10.251 -19.159 1.00 55.16 88 ILE A CA 1
ATOM 726 C C . ILE A 1 88 ? 3.093 10.485 -20.250 1.00 55.16 88 ILE A C 1
ATOM 728 O O . ILE A 1 88 ? 3.692 9.528 -20.704 1.00 55.16 88 ILE A O 1
ATOM 732 N N . ALA A 1 89 ? 3.378 11.731 -20.615 1.00 45.00 89 ALA A N 1
ATOM 733 C CA . ALA A 1 89 ? 4.422 12.119 -21.547 1.00 45.00 89 ALA A CA 1
ATOM 734 C C . ALA A 1 89 ? 5.802 11.825 -20.984 1.00 45.00 89 ALA A C 1
ATOM 736 O O . ALA A 1 89 ? 6.639 11.493 -21.789 1.00 45.00 89 ALA A O 1
ATOM 737 N N . LEU A 1 90 ? 6.073 11.849 -19.676 1.00 47.12 90 LEU A N 1
ATOM 738 C CA . LEU A 1 90 ? 7.348 11.389 -19.100 1.00 47.12 90 LEU A CA 1
ATOM 739 C C . LEU A 1 90 ? 7.502 9.862 -19.208 1.00 47.12 90 LEU A C 1
ATOM 741 O O . LEU A 1 90 ? 8.560 9.361 -19.585 1.00 47.12 90 LEU A O 1
ATOM 745 N N . CYS A 1 91 ? 6.428 9.115 -18.939 1.00 53.09 91 CYS A N 1
ATOM 746 C CA . CYS A 1 91 ? 6.398 7.654 -19.053 1.00 53.09 91 CYS A CA 1
ATOM 747 C C . CYS A 1 91 ? 6.456 7.200 -20.527 1.00 53.09 91 CYS A C 1
ATOM 749 O O . CYS A 1 91 ? 7.195 6.288 -20.900 1.00 53.09 91 CYS A O 1
ATOM 751 N N . ILE A 1 92 ? 5.738 7.921 -21.390 1.00 47.78 92 ILE A N 1
ATOM 752 C CA . ILE A 1 92 ? 5.810 7.844 -22.842 1.00 47.78 92 ILE A CA 1
ATOM 753 C C . ILE A 1 92 ? 7.145 8.393 -23.318 1.00 47.78 92 ILE A C 1
ATOM 755 O O . ILE A 1 92 ? 7.629 7.837 -24.266 1.00 47.78 92 ILE A O 1
ATOM 759 N N . THR A 1 93 ? 7.821 9.354 -22.685 1.00 47.94 93 THR A N 1
ATOM 760 C CA . THR A 1 93 ? 9.172 9.805 -23.081 1.00 47.94 93 THR A CA 1
ATOM 761 C C . THR A 1 93 ? 10.157 8.661 -22.890 1.00 47.94 93 THR A C 1
ATOM 763 O O . THR A 1 93 ? 10.982 8.459 -23.762 1.00 47.94 93 THR A O 1
ATOM 766 N N . GLY A 1 94 ? 9.989 7.781 -21.898 1.00 49.41 94 GLY A N 1
ATOM 767 C CA . GLY A 1 94 ? 10.706 6.496 -21.864 1.00 49.41 94 GLY A CA 1
ATOM 768 C C . GLY A 1 94 ? 10.444 5.597 -23.091 1.00 49.41 94 GLY A C 1
ATOM 769 O O . GLY A 1 94 ? 11.363 4.973 -23.614 1.00 49.41 94 GLY A O 1
ATOM 770 N N . LYS A 1 95 ? 9.206 5.574 -23.609 1.00 41.59 95 LYS A N 1
ATOM 771 C CA . LYS A 1 95 ? 8.766 4.792 -24.792 1.00 41.59 95 LYS A CA 1
ATOM 772 C C . LYS A 1 95 ? 8.917 5.526 -26.145 1.00 41.59 95 LYS A C 1
ATOM 774 O O . LYS A 1 95 ? 8.948 4.900 -27.196 1.00 41.59 95 LYS A O 1
ATOM 779 N N . CYS A 1 96 ? 9.051 6.845 -26.125 1.00 40.09 96 CYS A N 1
ATOM 780 C CA . CYS A 1 96 ? 9.170 7.788 -27.230 1.00 40.09 96 CYS A CA 1
ATOM 781 C C . CYS A 1 96 ? 10.601 8.271 -27.375 1.00 40.09 96 CYS A C 1
ATOM 783 O O . CYS A 1 96 ? 10.938 8.756 -28.434 1.00 40.09 96 CYS A O 1
ATOM 785 N N . ILE A 1 97 ? 11.479 8.068 -26.398 1.00 51.03 97 ILE A N 1
ATOM 786 C CA . ILE A 1 97 ? 12.904 7.894 -26.671 1.00 51.03 97 ILE A CA 1
ATOM 787 C C . ILE A 1 97 ? 13.056 6.671 -27.584 1.00 51.03 97 ILE A C 1
ATOM 789 O O . ILE A 1 97 ? 13.817 6.736 -28.529 1.00 51.03 97 ILE A O 1
ATOM 793 N N . PHE A 1 98 ? 12.253 5.612 -27.416 1.00 49.16 98 PHE A N 1
ATOM 794 C CA . PHE A 1 98 ? 12.242 4.464 -28.336 1.00 49.16 98 PHE A CA 1
ATOM 795 C C . PHE A 1 98 ? 11.623 4.793 -29.717 1.00 49.16 98 PHE A C 1
ATOM 797 O O . PHE A 1 98 ? 12.163 4.374 -30.736 1.00 49.16 98 PHE A O 1
ATOM 804 N N . LEU A 1 99 ? 10.523 5.567 -29.777 1.00 43.38 99 LEU A N 1
ATOM 805 C CA . LEU A 1 99 ? 9.838 5.937 -31.038 1.00 43.38 99 LEU A CA 1
ATOM 806 C C . LEU A 1 99 ? 10.406 7.175 -31.765 1.00 43.38 99 LEU A C 1
ATOM 80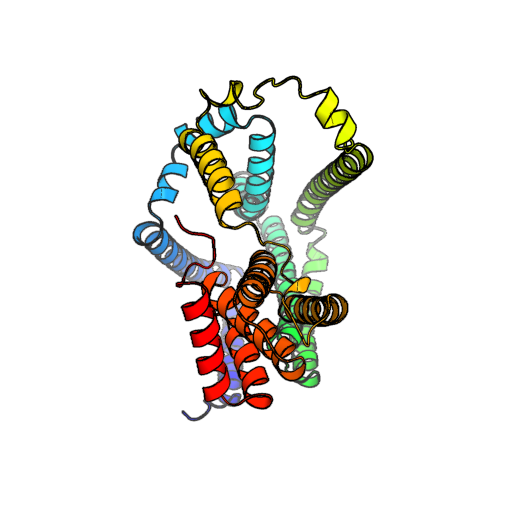8 O O . LEU A 1 99 ? 10.494 7.137 -32.985 1.00 43.38 99 LEU A O 1
ATOM 812 N N . ASN A 1 100 ? 10.832 8.245 -31.082 1.00 42.97 100 ASN A N 1
ATOM 813 C CA . ASN A 1 100 ? 11.532 9.382 -31.714 1.00 42.97 100 ASN A CA 1
ATOM 814 C C . ASN A 1 100 ? 12.899 8.950 -32.246 1.00 42.97 100 ASN A C 1
ATOM 816 O O . ASN A 1 100 ? 13.307 9.422 -33.297 1.00 42.97 100 ASN A O 1
ATOM 820 N N . PHE A 1 101 ? 13.564 7.990 -31.600 1.00 47.53 101 PHE A N 1
ATOM 821 C CA . PHE A 1 101 ? 14.757 7.353 -32.160 1.00 47.53 101 PHE A CA 1
ATOM 822 C C . PHE A 1 101 ? 14.427 6.547 -33.423 1.00 47.53 101 PHE A C 1
ATOM 824 O O . PHE A 1 101 ? 15.224 6.525 -34.350 1.00 47.53 101 PHE A O 1
ATOM 831 N N . HIS A 1 102 ? 13.221 5.970 -33.507 1.00 47.88 102 HIS A N 1
ATOM 832 C CA . HIS A 1 102 ? 12.714 5.291 -34.703 1.00 47.88 102 HIS A CA 1
ATOM 833 C C . HIS A 1 102 ? 12.266 6.256 -35.825 1.00 47.88 102 HIS A C 1
ATOM 835 O O . HIS A 1 102 ? 12.178 5.844 -36.974 1.00 47.88 102 HIS A O 1
ATOM 841 N N . VAL A 1 103 ? 11.990 7.531 -35.523 1.00 43.78 103 VAL A N 1
ATOM 842 C CA . VAL A 1 103 ? 11.688 8.586 -36.516 1.00 43.78 103 VAL A CA 1
ATOM 843 C C . VAL A 1 103 ? 12.966 9.306 -36.965 1.00 43.78 103 VAL A C 1
ATOM 845 O O . VAL A 1 103 ? 13.115 9.581 -38.151 1.00 43.78 103 VAL A O 1
ATOM 848 N N . SER A 1 104 ? 13.957 9.485 -36.082 1.00 45.22 104 SER A N 1
ATOM 849 C CA . SER A 1 104 ? 15.326 9.873 -36.468 1.00 45.22 104 SER A CA 1
ATOM 850 C C . SER A 1 104 ? 16.041 8.823 -37.339 1.00 45.22 104 SER A C 1
ATOM 852 O O . SER A 1 104 ? 17.062 9.148 -37.938 1.00 45.22 104 SER A O 1
ATOM 854 N N . LEU A 1 105 ? 15.498 7.600 -37.475 1.00 46.72 105 LEU A N 1
ATOM 855 C CA . LEU A 1 105 ? 15.938 6.603 -38.467 1.00 46.72 105 LEU A CA 1
ATOM 856 C C . LEU A 1 105 ? 15.737 7.053 -39.922 1.00 46.72 105 LEU A C 1
ATOM 858 O O . LEU A 1 105 ? 16.328 6.443 -40.808 1.00 46.72 105 LEU A O 1
ATOM 862 N N . LEU A 1 106 ? 14.892 8.057 -40.185 1.00 48.28 106 LEU A N 1
ATOM 863 C CA . LEU A 1 106 ? 14.585 8.497 -41.550 1.00 48.28 106 LEU A CA 1
ATOM 864 C C . LEU A 1 106 ? 15.441 9.677 -42.039 1.00 48.28 106 LEU A C 1
ATOM 866 O O . LEU A 1 106 ? 15.435 9.923 -43.238 1.00 48.28 106 LEU A O 1
ATOM 870 N N . ASP A 1 107 ? 16.195 10.355 -41.163 1.00 43.16 107 ASP A N 1
ATOM 871 C CA . ASP A 1 107 ? 16.861 11.634 -41.495 1.00 43.16 107 ASP A CA 1
ATOM 872 C C . ASP A 1 107 ? 18.370 11.704 -41.163 1.00 43.16 107 ASP A C 1
ATOM 874 O O . ASP A 1 107 ? 18.999 12.733 -41.404 1.00 43.16 107 ASP A O 1
ATOM 878 N N . PHE A 1 108 ? 18.989 10.647 -40.615 1.00 45.16 108 PHE A N 1
ATOM 879 C CA . PHE A 1 108 ? 20.417 10.669 -40.252 1.00 45.16 108 PHE A CA 1
ATOM 880 C C . PHE A 1 108 ? 21.279 9.790 -41.167 1.00 45.16 108 PHE A C 1
ATOM 882 O O . PHE A 1 108 ? 21.226 8.562 -41.115 1.00 45.16 108 PHE A O 1
ATOM 889 N N . ASP A 1 109 ? 22.169 10.433 -41.921 1.00 45.91 109 ASP A N 1
ATOM 890 C CA . ASP A 1 109 ? 23.155 9.835 -42.840 1.00 45.91 109 ASP A CA 1
ATOM 891 C C . ASP A 1 109 ? 24.338 9.139 -42.104 1.00 45.91 109 ASP A C 1
ATOM 893 O O . ASP A 1 109 ? 25.447 9.006 -42.618 1.00 45.91 109 ASP A O 1
ATOM 897 N N . GLY A 1 110 ? 24.131 8.705 -40.849 1.00 55.28 110 GLY A N 1
ATOM 898 C CA . GLY A 1 110 ? 25.191 8.310 -39.911 1.00 55.28 110 GLY A CA 1
ATOM 899 C C . GLY A 1 110 ? 24.826 7.144 -38.987 1.00 55.28 110 GLY A C 1
ATOM 900 O O . GLY A 1 110 ? 24.768 7.295 -37.768 1.00 55.28 110 GLY A O 1
ATOM 901 N N . GLY A 1 111 ? 24.620 5.941 -39.535 1.00 54.88 111 GLY A N 1
ATOM 902 C CA . GLY A 1 111 ? 24.225 4.746 -38.762 1.00 54.88 111 GLY A CA 1
ATOM 903 C C . GLY A 1 111 ? 25.200 4.294 -37.654 1.00 54.88 111 GLY A C 1
ATOM 904 O O . GLY A 1 111 ? 24.802 3.570 -36.740 1.00 54.88 111 GLY A O 1
ATOM 905 N N . ALA A 1 112 ? 26.465 4.728 -37.687 1.00 58.59 112 ALA A N 1
ATOM 906 C CA . ALA A 1 112 ? 27.476 4.366 -36.686 1.00 58.59 112 ALA A CA 1
ATOM 907 C C . ALA A 1 112 ? 27.311 5.114 -35.347 1.00 58.59 112 ALA A C 1
ATOM 909 O O . ALA A 1 112 ? 27.529 4.534 -34.283 1.00 58.59 112 ALA A O 1
ATOM 910 N N . GLU A 1 113 ? 26.892 6.380 -35.381 1.00 59.34 113 GLU A N 1
ATOM 911 C CA . GLU A 1 113 ? 26.699 7.208 -34.178 1.00 59.34 113 GLU A CA 1
ATOM 912 C C . GLU A 1 113 ? 25.450 6.771 -33.398 1.00 59.34 113 GLU A C 1
ATOM 914 O O . GLU A 1 113 ? 25.450 6.717 -32.166 1.00 59.34 113 GLU A O 1
ATOM 919 N N . ILE A 1 114 ? 24.423 6.331 -34.128 1.00 55.88 114 ILE A N 1
ATOM 920 C CA . ILE A 1 114 ? 23.181 5.760 -33.593 1.00 55.88 114 ILE A CA 1
ATOM 921 C C . ILE A 1 114 ? 23.469 4.456 -32.829 1.00 55.88 114 ILE A C 1
ATOM 923 O O . ILE A 1 114 ? 22.991 4.264 -31.707 1.00 55.88 114 ILE A O 1
ATOM 927 N N . GLY A 1 115 ? 24.305 3.576 -33.394 1.00 58.66 115 GLY A N 1
ATOM 928 C CA . GLY A 1 115 ? 24.729 2.338 -32.731 1.00 58.66 115 GLY A CA 1
ATOM 929 C C . GLY A 1 115 ? 25.505 2.586 -31.431 1.00 58.66 115 GLY A C 1
ATOM 930 O O . GLY A 1 115 ? 25.324 1.857 -30.453 1.00 58.66 115 GLY A O 1
ATOM 931 N N . ASN A 1 116 ? 26.315 3.649 -31.387 1.00 66.06 116 ASN A N 1
ATOM 932 C CA . ASN A 1 116 ? 27.040 4.051 -30.181 1.00 66.06 116 ASN A CA 1
ATOM 933 C C . ASN A 1 116 ? 26.087 4.554 -29.085 1.00 66.06 116 ASN A C 1
ATOM 935 O O . ASN A 1 116 ? 26.222 4.140 -27.934 1.00 66.06 116 ASN A O 1
ATOM 939 N N . ALA A 1 117 ? 25.101 5.391 -29.427 1.00 62.78 117 ALA A N 1
ATOM 940 C CA . ALA A 1 117 ? 24.100 5.881 -28.475 1.00 62.78 117 ALA A CA 1
ATOM 941 C C . ALA A 1 117 ? 23.260 4.745 -27.868 1.00 62.78 117 ALA A C 1
ATOM 943 O O . ALA A 1 117 ? 23.074 4.697 -26.651 1.00 62.78 117 ALA A O 1
ATOM 944 N N . PHE A 1 118 ? 22.821 3.789 -28.693 1.00 64.19 118 PHE A N 1
ATOM 945 C CA . PHE A 1 118 ? 22.050 2.634 -28.231 1.00 64.19 118 PHE A CA 1
ATOM 946 C C . PHE A 1 118 ? 22.859 1.734 -27.288 1.00 64.19 118 PHE A C 1
ATOM 948 O O . PHE A 1 118 ? 22.379 1.373 -26.213 1.00 64.19 118 PHE A O 1
ATOM 955 N N . GLY A 1 119 ? 24.107 1.416 -27.654 1.00 65.50 119 GLY A N 1
ATOM 956 C CA . GLY A 1 119 ? 24.992 0.620 -26.804 1.00 65.50 119 GLY A CA 1
ATOM 957 C C . GLY A 1 119 ? 25.184 1.254 -25.426 1.00 65.50 119 GLY A C 1
ATOM 958 O O . GLY A 1 119 ? 25.153 0.552 -24.416 1.00 65.50 119 GLY A O 1
ATOM 959 N N . VAL A 1 120 ? 25.320 2.583 -25.381 1.00 69.81 120 VAL A N 1
ATOM 960 C CA . VAL A 1 120 ? 25.467 3.344 -24.137 1.00 69.81 120 VAL A CA 1
ATOM 961 C C . VAL A 1 120 ? 24.201 3.251 -23.281 1.00 69.81 120 VAL A C 1
ATOM 963 O O . VAL A 1 120 ? 24.288 2.859 -22.123 1.00 69.81 120 VAL A O 1
ATOM 966 N N . THR A 1 121 ? 23.006 3.510 -23.813 1.00 67.06 121 THR A N 1
ATOM 967 C CA . THR A 1 121 ? 21.771 3.390 -23.012 1.00 67.06 121 THR A CA 1
ATOM 968 C C . THR A 1 121 ? 21.559 1.978 -22.453 1.00 67.06 121 THR A C 1
ATOM 970 O O . THR A 1 121 ? 21.149 1.831 -21.301 1.00 67.06 121 THR A O 1
ATOM 973 N N . VAL A 1 122 ? 21.880 0.940 -23.233 1.00 73.00 122 VAL A N 1
ATOM 974 C CA . VAL A 1 122 ? 21.721 -0.460 -22.812 1.00 73.00 122 VAL A CA 1
ATOM 975 C C . VAL A 1 122 ? 22.695 -0.840 -21.692 1.00 73.00 122 VAL A C 1
ATOM 977 O O . VAL A 1 122 ? 22.268 -1.436 -20.706 1.00 73.00 122 VAL A O 1
ATOM 980 N N . ILE A 1 123 ? 23.977 -0.464 -21.777 1.00 79.56 123 ILE A N 1
ATOM 981 C CA . ILE A 1 123 ? 24.928 -0.791 -20.700 1.00 79.56 123 ILE A CA 1
ATOM 982 C C . ILE A 1 123 ? 24.567 -0.079 -19.389 1.00 79.56 123 ILE A C 1
ATOM 984 O O . ILE A 1 123 ? 24.709 -0.657 -18.315 1.00 79.56 123 ILE A O 1
ATOM 988 N N . TRP A 1 124 ? 24.015 1.135 -19.463 1.00 72.81 124 TRP A N 1
ATOM 989 C CA . TRP A 1 124 ? 23.577 1.872 -18.279 1.00 72.81 124 TRP A CA 1
ATOM 990 C C . TRP A 1 124 ? 22.358 1.258 -17.595 1.00 72.81 124 TRP A C 1
ATOM 992 O O . TRP A 1 124 ? 22.345 1.170 -16.368 1.00 72.81 124 TRP A O 1
ATOM 1002 N N . VAL A 1 125 ? 21.348 0.801 -18.348 1.00 72.25 125 VAL A N 1
ATOM 1003 C CA . VAL A 1 125 ? 20.209 0.099 -17.730 1.00 72.25 125 VAL A CA 1
ATOM 1004 C C . VAL A 1 125 ? 20.646 -1.236 -17.127 1.00 72.25 125 VAL A C 1
ATOM 1006 O O . VAL A 1 125 ? 20.199 -1.562 -16.030 1.00 72.25 125 VAL A O 1
ATOM 1009 N N . MET A 1 126 ? 21.569 -1.956 -17.775 1.00 76.19 126 MET A N 1
ATOM 1010 C CA . MET A 1 126 ? 22.135 -3.196 -17.233 1.00 76.19 126 MET A CA 1
ATOM 1011 C C . MET A 1 126 ? 22.875 -2.940 -15.912 1.00 76.19 126 MET A C 1
ATOM 1013 O O . MET A 1 126 ? 22.549 -3.575 -14.911 1.00 76.19 126 MET A O 1
ATOM 1017 N N . LEU A 1 127 ? 23.730 -1.913 -15.857 1.00 78.56 127 LEU A N 1
ATOM 1018 C CA . LEU A 1 127 ? 24.450 -1.515 -14.643 1.00 78.56 127 LEU A CA 1
ATOM 1019 C C . LEU A 1 127 ? 23.497 -1.147 -13.498 1.00 78.56 127 LEU A C 1
ATOM 1021 O O . LEU A 1 127 ? 23.674 -1.598 -12.366 1.00 78.56 127 LEU A O 1
ATOM 1025 N N . ILE A 1 128 ? 22.439 -0.380 -13.784 1.00 72.88 128 ILE A N 1
ATOM 1026 C CA . ILE A 1 128 ? 21.420 -0.032 -12.783 1.00 72.88 128 ILE A CA 1
ATOM 1027 C C . ILE A 1 128 ? 20.724 -1.293 -12.257 1.00 72.88 128 ILE A C 1
ATOM 1029 O O . ILE A 1 128 ? 20.553 -1.437 -11.046 1.00 72.88 128 ILE A O 1
ATOM 1033 N N . THR A 1 129 ? 20.350 -2.230 -13.133 1.00 74.31 129 THR A N 1
ATOM 1034 C CA . THR A 1 129 ? 19.714 -3.484 -12.703 1.00 74.31 129 THR A CA 1
ATOM 1035 C C . THR A 1 129 ? 20.657 -4.378 -11.898 1.00 74.31 129 THR A C 1
ATOM 1037 O O . THR A 1 129 ? 20.226 -4.974 -10.911 1.00 74.31 129 THR A O 1
ATOM 1040 N N . THR A 1 130 ? 21.944 -4.411 -12.244 1.00 85.62 130 THR A N 1
ATOM 1041 C CA . THR A 1 130 ? 22.978 -5.192 -11.552 1.00 85.62 130 THR A CA 1
ATOM 1042 C C . THR A 1 130 ? 23.301 -4.633 -10.170 1.00 85.62 130 THR A C 1
ATOM 1044 O O . THR A 1 130 ? 23.595 -5.406 -9.265 1.00 85.62 130 THR A O 1
ATOM 1047 N N . VAL A 1 131 ? 23.179 -3.319 -9.957 1.00 78.62 131 VAL A N 1
ATOM 1048 C CA . VAL A 1 131 ? 23.285 -2.701 -8.621 1.00 78.62 131 VAL A CA 1
ATOM 1049 C C . VAL A 1 131 ? 21.998 -2.884 -7.805 1.00 78.62 131 VAL A C 1
ATOM 1051 O O . VAL A 1 131 ? 22.061 -3.074 -6.590 1.00 78.62 131 VAL A O 1
ATOM 1054 N N . LEU A 1 132 ? 20.827 -2.873 -8.451 1.00 66.19 132 LEU A N 1
ATOM 1055 C CA . LEU A 1 132 ? 19.532 -3.038 -7.782 1.00 66.19 132 LEU A CA 1
ATOM 1056 C C . LEU A 1 132 ? 19.290 -4.477 -7.294 1.00 66.19 132 LEU A C 1
ATOM 1058 O O . LEU A 1 132 ? 18.728 -4.676 -6.218 1.00 66.19 132 LEU A O 1
ATOM 1062 N N . MET A 1 133 ? 19.726 -5.487 -8.051 1.00 76.50 133 MET A N 1
ATOM 1063 C CA . MET A 1 133 ? 19.534 -6.899 -7.693 1.00 76.50 133 MET A CA 1
ATOM 1064 C C . MET A 1 133 ? 20.150 -7.297 -6.332 1.00 76.50 133 MET A C 1
ATOM 1066 O O . MET A 1 133 ? 19.439 -7.901 -5.533 1.00 76.50 133 MET A O 1
ATOM 1070 N N . PRO A 1 134 ? 21.397 -6.927 -5.982 1.00 79.25 134 PRO A N 1
ATOM 1071 C CA . PRO A 1 134 ? 21.974 -7.130 -4.651 1.00 79.25 134 PRO A CA 1
ATOM 1072 C C . PRO A 1 134 ? 21.151 -6.521 -3.515 1.00 79.25 134 PRO A C 1
ATOM 1074 O O . PRO A 1 134 ? 21.015 -7.139 -2.462 1.00 79.25 134 PRO A O 1
ATOM 1077 N N . VAL A 1 135 ? 20.570 -5.332 -3.726 1.00 72.50 135 VAL A N 1
ATOM 1078 C CA . VAL A 1 135 ? 19.687 -4.689 -2.738 1.00 72.50 135 VAL A CA 1
ATOM 1079 C C . VAL A 1 135 ? 18.456 -5.560 -2.498 1.00 72.50 135 VAL A C 1
ATOM 1081 O O . VAL A 1 135 ? 18.086 -5.801 -1.353 1.00 72.50 135 VAL A O 1
ATOM 1084 N N . VAL A 1 136 ? 17.862 -6.103 -3.562 1.00 72.19 136 VAL A N 1
ATOM 1085 C CA . VAL A 1 136 ? 16.736 -7.043 -3.468 1.00 72.19 136 VAL A CA 1
ATOM 1086 C C . VAL A 1 136 ? 17.142 -8.350 -2.774 1.00 72.19 136 VAL A C 1
ATOM 1088 O O . VAL A 1 136 ? 16.407 -8.830 -1.912 1.00 72.19 136 VAL A O 1
ATOM 1091 N N . MET A 1 137 ? 18.315 -8.904 -3.090 1.00 67.62 137 MET A N 1
ATOM 1092 C CA . MET A 1 137 ? 18.822 -10.139 -2.474 1.00 67.62 137 MET A CA 1
ATOM 1093 C C . MET A 1 137 ? 19.078 -9.991 -0.964 1.00 67.62 137 MET A C 1
ATOM 1095 O O . MET A 1 137 ? 18.901 -10.957 -0.223 1.00 67.62 137 MET A O 1
ATOM 1099 N N . LEU A 1 138 ? 19.459 -8.794 -0.505 1.00 67.75 138 LEU A N 1
ATOM 1100 C CA . LEU A 1 138 ? 19.648 -8.490 0.917 1.00 67.75 138 LEU A CA 1
ATOM 1101 C C . LEU A 1 138 ? 18.329 -8.181 1.632 1.00 67.75 138 LEU A C 1
ATOM 1103 O O . LEU A 1 138 ? 18.113 -8.665 2.734 1.00 67.75 138 LEU A O 1
ATOM 1107 N N . VAL A 1 139 ? 17.448 -7.382 1.020 1.00 57.53 139 VAL A N 1
ATOM 1108 C CA . VAL A 1 139 ? 16.230 -6.878 1.684 1.00 57.53 139 VAL A CA 1
ATOM 1109 C C . VAL A 1 139 ? 15.079 -7.882 1.642 1.00 57.53 139 VAL A C 1
ATOM 1111 O O . VAL A 1 139 ? 14.315 -7.971 2.596 1.00 57.53 139 VAL A O 1
ATOM 1114 N N . ILE A 1 140 ? 14.917 -8.616 0.538 1.00 65.50 140 ILE A N 1
ATOM 1115 C CA . ILE A 1 140 ? 13.764 -9.508 0.333 1.00 65.50 140 ILE A CA 1
ATOM 1116 C C . ILE A 1 140 ? 14.137 -10.968 0.592 1.00 65.50 140 ILE A C 1
ATOM 1118 O O . ILE A 1 140 ? 13.310 -11.732 1.084 1.00 65.50 140 ILE A O 1
ATOM 1122 N N . TRP A 1 141 ? 15.352 -11.381 0.222 1.00 63.06 141 TRP A N 1
ATOM 1123 C CA . TRP A 1 141 ? 15.742 -12.798 0.213 1.00 63.06 141 TRP A CA 1
ATOM 1124 C C . TRP A 1 141 ? 16.681 -13.211 1.345 1.00 63.06 141 TRP A C 1
ATOM 1126 O O . TRP A 1 141 ? 17.085 -14.372 1.362 1.00 63.06 141 TRP A O 1
ATOM 1136 N N . ASP A 1 142 ? 17.039 -12.295 2.250 1.00 67.44 142 ASP A N 1
ATOM 1137 C CA . ASP A 1 142 ? 17.875 -12.545 3.437 1.00 67.44 142 ASP A CA 1
ATOM 1138 C C . ASP A 1 142 ? 19.107 -13.434 3.132 1.00 67.44 142 ASP A C 1
ATOM 1140 O O . ASP A 1 142 ? 19.468 -14.367 3.850 1.00 67.44 142 ASP A O 1
ATOM 1144 N N . THR A 1 143 ? 19.707 -13.217 1.953 1.00 74.12 143 THR A N 1
ATOM 1145 C CA . THR A 1 143 ? 20.759 -14.085 1.413 1.00 74.12 143 THR A CA 1
ATOM 1146 C C . THR A 1 143 ? 22.115 -13.719 2.014 1.00 74.12 143 THR A C 1
ATOM 1148 O O . THR A 1 143 ? 22.419 -12.547 2.222 1.00 74.12 143 THR A O 1
ATOM 1151 N N . ASN A 1 144 ? 22.977 -14.718 2.238 1.00 83.44 144 ASN A N 1
ATOM 1152 C CA . ASN A 1 144 ? 24.322 -14.517 2.785 1.00 83.44 144 ASN A CA 1
ATOM 1153 C C . ASN A 1 144 ? 25.099 -13.404 2.058 1.00 83.44 144 ASN A C 1
ATOM 1155 O O . ASN A 1 144 ? 25.303 -13.469 0.842 1.00 83.44 144 ASN A O 1
ATOM 1159 N N . ILE A 1 145 ? 25.632 -12.449 2.831 1.00 80.25 145 ILE A N 1
ATOM 1160 C CA . ILE A 1 145 ? 26.370 -11.274 2.330 1.00 80.25 145 ILE A CA 1
ATOM 1161 C C . ILE A 1 145 ? 27.518 -11.674 1.396 1.00 80.25 145 ILE A C 1
ATOM 1163 O O . ILE A 1 145 ? 27.739 -11.022 0.381 1.00 80.25 145 ILE A O 1
ATOM 1167 N N . ILE A 1 146 ? 28.218 -12.773 1.692 1.00 85.50 146 ILE A N 1
ATOM 1168 C CA . ILE A 1 146 ? 29.336 -13.256 0.868 1.00 85.50 146 ILE A CA 1
ATOM 1169 C C . ILE A 1 146 ? 28.864 -13.575 -0.560 1.00 85.50 146 ILE A C 1
ATOM 1171 O O . ILE A 1 146 ? 29.498 -13.136 -1.513 1.00 85.50 146 ILE A O 1
ATOM 1175 N N . LEU A 1 147 ? 27.723 -14.257 -0.724 1.00 79.31 147 LEU A N 1
ATOM 1176 C CA . LEU A 1 147 ? 27.169 -14.589 -2.045 1.00 79.31 147 LEU A CA 1
ATOM 1177 C C . LEU A 1 147 ? 26.722 -13.342 -2.811 1.00 79.31 147 LEU A C 1
ATOM 1179 O O . LEU A 1 147 ? 26.932 -13.257 -4.019 1.00 79.31 147 LEU A O 1
ATOM 1183 N N . VAL A 1 148 ? 26.145 -12.365 -2.110 1.00 83.00 148 VAL A N 1
ATOM 1184 C CA . VAL A 1 148 ? 25.727 -11.090 -2.705 1.00 83.00 148 VAL A CA 1
ATOM 1185 C C . VAL A 1 148 ? 26.938 -10.294 -3.193 1.00 83.00 148 VAL A C 1
ATOM 1187 O O . VAL A 1 148 ? 26.941 -9.798 -4.319 1.00 83.00 148 VAL A O 1
ATOM 1190 N N . VAL A 1 149 ? 27.995 -10.218 -2.380 1.00 86.00 149 VAL A N 1
ATOM 1191 C CA . VAL A 1 149 ? 29.247 -9.542 -2.741 1.00 86.00 149 VAL A CA 1
ATOM 1192 C C . VAL A 1 149 ? 29.925 -10.248 -3.914 1.00 86.00 149 VAL A C 1
ATOM 1194 O O . VAL A 1 149 ? 30.379 -9.579 -4.839 1.00 86.00 149 VAL A O 1
ATOM 1197 N N . THR A 1 150 ? 29.952 -11.585 -3.932 1.00 86.12 150 THR A N 1
ATOM 1198 C CA . THR A 1 150 ? 30.496 -12.350 -5.063 1.00 86.12 150 THR A CA 1
ATOM 1199 C C . THR A 1 150 ? 29.690 -12.128 -6.345 1.00 86.12 150 THR A C 1
ATOM 1201 O O . THR A 1 150 ? 30.284 -11.882 -7.392 1.00 86.12 150 THR A O 1
ATOM 1204 N N . PHE A 1 151 ? 28.355 -12.157 -6.279 1.00 89.38 151 PHE A N 1
ATOM 1205 C CA . PHE A 1 151 ? 27.485 -11.869 -7.425 1.00 89.38 151 PHE A CA 1
ATOM 1206 C C . PHE A 1 151 ? 27.748 -10.468 -7.989 1.00 89.38 151 PHE A C 1
ATOM 1208 O O . PHE A 1 151 ? 28.013 -10.320 -9.183 1.00 89.38 151 PHE A O 1
ATOM 1215 N N . LEU A 1 152 ? 27.746 -9.452 -7.122 1.00 87.56 152 LEU A N 1
ATOM 1216 C CA . LEU A 1 152 ? 27.990 -8.071 -7.523 1.00 87.56 152 LEU A CA 1
ATOM 1217 C C . LEU A 1 152 ? 29.384 -7.909 -8.139 1.00 87.56 152 LEU A C 1
ATOM 1219 O O . LEU A 1 152 ? 29.509 -7.296 -9.193 1.00 87.56 152 LEU A O 1
ATOM 1223 N N . ALA A 1 153 ? 30.421 -8.489 -7.530 1.00 88.06 153 ALA A N 1
ATOM 1224 C CA . ALA A 1 153 ? 31.788 -8.392 -8.036 1.00 88.06 153 ALA A CA 1
ATOM 1225 C C . ALA A 1 153 ? 31.928 -8.977 -9.451 1.00 88.06 153 ALA A C 1
ATOM 1227 O O . ALA A 1 153 ? 32.562 -8.368 -10.312 1.00 88.06 153 ALA A O 1
ATOM 1228 N N . VAL A 1 154 ? 31.308 -10.131 -9.712 1.00 88.94 154 VAL A N 1
ATOM 1229 C CA . VAL A 1 154 ? 31.377 -10.791 -11.022 1.00 88.94 154 VAL A CA 1
ATOM 1230 C C . VAL A 1 154 ? 30.654 -9.968 -12.088 1.00 88.94 154 VAL A C 1
ATOM 1232 O O . VAL A 1 154 ? 31.272 -9.601 -13.087 1.00 88.94 154 VAL A O 1
ATOM 1235 N N . TYR A 1 155 ? 29.382 -9.623 -11.881 1.00 85.00 155 TYR A N 1
ATOM 1236 C CA . TYR A 1 155 ? 28.601 -8.923 -12.906 1.00 85.00 155 TYR A CA 1
ATOM 1237 C C . TYR A 1 155 ? 29.069 -7.481 -13.126 1.00 85.00 155 TYR A C 1
ATOM 1239 O O . TYR A 1 155 ? 29.186 -7.051 -14.273 1.00 85.00 155 TYR A O 1
ATOM 1247 N N . LEU A 1 156 ? 29.461 -6.774 -12.062 1.00 87.94 156 LEU A N 1
ATOM 1248 C CA . LEU A 1 156 ? 29.996 -5.418 -12.179 1.00 87.94 156 LEU A CA 1
ATOM 1249 C C . LEU A 1 156 ? 31.347 -5.395 -12.906 1.00 87.94 156 LEU A C 1
ATOM 1251 O O . LEU A 1 156 ? 31.627 -4.446 -13.634 1.00 87.94 156 LEU A O 1
ATOM 1255 N N . SER A 1 157 ? 32.180 -6.433 -12.760 1.00 85.88 157 SER A N 1
ATOM 1256 C CA . SER A 1 157 ? 33.443 -6.520 -13.506 1.00 85.88 157 SER A CA 1
ATOM 1257 C C . SER A 1 157 ? 33.211 -6.685 -15.012 1.00 85.88 157 SER A C 1
ATOM 1259 O O . SER A 1 157 ? 33.841 -5.993 -15.811 1.00 85.88 157 SER A O 1
ATOM 1261 N N . ILE A 1 158 ? 32.256 -7.536 -15.403 1.00 87.12 158 ILE A N 1
ATOM 1262 C CA . ILE A 1 158 ? 31.895 -7.774 -16.805 1.00 87.12 158 ILE A CA 1
ATOM 1263 C C . ILE A 1 158 ? 31.333 -6.490 -17.416 1.00 87.12 158 ILE A C 1
ATOM 1265 O O . ILE A 1 158 ? 31.813 -6.020 -18.450 1.00 87.12 158 ILE A O 1
ATOM 1269 N N . GLU A 1 159 ? 30.350 -5.885 -16.756 1.00 84.69 159 GLU A N 1
ATOM 1270 C CA . GLU A 1 159 ? 29.722 -4.649 -17.217 1.00 84.69 159 GLU A CA 1
ATOM 1271 C C . GLU A 1 159 ? 30.698 -3.467 -17.208 1.00 84.69 159 GLU A C 1
ATOM 1273 O O . GLU A 1 159 ? 30.666 -2.647 -18.121 1.00 84.69 159 GLU A O 1
ATOM 1278 N N . GLY A 1 160 ? 31.629 -3.412 -16.252 1.00 82.81 160 GLY A N 1
ATOM 1279 C CA . GLY A 1 160 ? 32.684 -2.400 -16.180 1.00 82.81 160 GLY A CA 1
ATOM 1280 C C . GLY A 1 160 ? 33.644 -2.435 -17.373 1.00 82.81 160 GLY A C 1
ATOM 1281 O O . GLY A 1 160 ? 34.039 -1.383 -17.886 1.00 82.81 160 GLY A O 1
ATOM 1282 N N . VAL A 1 161 ? 33.976 -3.629 -17.876 1.00 85.56 161 VAL A N 1
ATOM 1283 C CA . VAL A 1 161 ? 34.775 -3.797 -19.104 1.00 85.56 161 VAL A CA 1
ATOM 1284 C C . VAL A 1 161 ? 33.990 -3.327 -20.334 1.00 85.56 161 VAL A C 1
ATOM 1286 O O . VAL A 1 161 ? 34.522 -2.567 -21.149 1.00 85.56 161 VAL A O 1
ATOM 1289 N N . TYR A 1 162 ? 32.709 -3.697 -20.450 1.00 78.38 162 TYR A N 1
ATOM 1290 C CA . TYR A 1 162 ? 31.840 -3.217 -21.535 1.00 78.38 162 TYR A CA 1
ATOM 1291 C C . TYR A 1 162 ? 31.637 -1.697 -21.494 1.00 78.38 162 TYR A C 1
ATOM 1293 O O . TYR A 1 162 ? 31.689 -1.036 -22.533 1.00 78.38 162 TYR A O 1
ATOM 1301 N N . MET A 1 163 ? 31.482 -1.130 -20.298 1.00 76.94 163 MET A N 1
ATOM 1302 C CA . MET A 1 163 ? 31.346 0.307 -20.080 1.00 76.94 163 MET A CA 1
ATOM 1303 C C . MET A 1 163 ? 32.621 1.052 -20.486 1.00 76.94 163 MET A C 1
ATOM 1305 O O . MET A 1 163 ? 32.555 2.063 -21.182 1.00 76.94 163 MET A O 1
ATOM 1309 N N . SER A 1 164 ? 33.791 0.514 -20.134 1.00 80.56 164 SER A N 1
ATOM 1310 C CA . SER A 1 164 ? 35.093 1.077 -20.511 1.00 80.56 164 SER A CA 1
ATOM 1311 C C . SER A 1 164 ? 35.291 1.083 -22.032 1.00 80.56 164 SER A C 1
ATOM 1313 O O . SER A 1 164 ? 35.799 2.054 -22.593 1.00 80.56 164 SER A O 1
ATOM 1315 N N . SER A 1 165 ? 34.811 0.045 -22.727 1.00 77.81 165 SER A N 1
ATOM 1316 C CA . SER A 1 165 ? 34.815 -0.008 -24.194 1.00 77.81 165 SER A CA 1
ATOM 1317 C C . SER A 1 165 ? 33.863 1.005 -24.846 1.00 77.81 165 SER A C 1
ATOM 1319 O O . SER A 1 165 ? 34.113 1.415 -25.982 1.00 77.81 165 SER A O 1
ATOM 1321 N N . LEU A 1 166 ? 32.789 1.407 -24.164 1.00 69.69 166 LEU A N 1
ATOM 1322 C CA . LEU A 1 166 ? 31.805 2.375 -24.658 1.00 69.69 166 LEU A CA 1
ATOM 1323 C C . LEU A 1 166 ? 32.108 3.824 -24.254 1.00 69.69 166 LEU A C 1
ATOM 1325 O O . LEU A 1 166 ? 31.654 4.740 -24.940 1.00 69.69 166 LEU A O 1
ATOM 1329 N N . LEU A 1 167 ? 32.919 4.050 -23.212 1.00 68.62 167 LEU A N 1
ATOM 1330 C CA . LEU A 1 167 ? 33.352 5.389 -22.788 1.00 68.62 167 LEU A CA 1
ATOM 1331 C C . LEU A 1 167 ? 34.119 6.134 -23.886 1.00 68.62 167 LEU A C 1
ATOM 1333 O O . LEU A 1 167 ? 33.967 7.341 -24.043 1.00 68.62 167 LEU A O 1
ATOM 1337 N N . SER A 1 168 ? 34.911 5.419 -24.684 1.00 72.19 168 SER A N 1
ATOM 1338 C CA . SER A 1 168 ? 35.642 6.010 -25.814 1.00 72.19 168 SER A CA 1
ATOM 1339 C C . SER A 1 168 ? 34.709 6.476 -26.942 1.00 72.19 168 SER A C 1
ATOM 1341 O O . SER A 1 168 ? 35.003 7.436 -27.655 1.00 72.19 168 SER A O 1
ATOM 1343 N N . LYS A 1 169 ? 33.542 5.838 -27.073 1.00 69.56 169 LYS A N 1
ATOM 1344 C CA . LYS A 1 169 ? 32.516 6.131 -28.086 1.00 69.56 169 LYS A CA 1
ATOM 1345 C C . LYS A 1 169 ? 31.481 7.153 -27.616 1.00 69.56 169 LYS A C 1
ATOM 1347 O O . LYS A 1 169 ? 30.707 7.664 -28.421 1.00 69.56 169 LYS A O 1
ATOM 1352 N N . LEU A 1 170 ? 31.506 7.508 -26.332 1.00 67.00 170 LEU A N 1
ATOM 1353 C CA . LEU A 1 170 ? 30.634 8.513 -25.724 1.00 67.00 170 LEU A CA 1
ATOM 1354 C C . LEU A 1 170 ? 30.825 9.899 -26.361 1.00 67.00 170 LEU A C 1
ATOM 1356 O O . LEU A 1 170 ? 29.843 10.604 -26.573 1.00 67.00 170 LEU A O 1
ATOM 1360 N N . ALA A 1 171 ? 32.053 10.236 -26.772 1.00 66.50 171 ALA A N 1
ATOM 1361 C CA . ALA A 1 171 ? 32.358 11.463 -27.515 1.00 66.50 171 ALA A CA 1
ATOM 1362 C C . ALA A 1 171 ? 31.795 11.478 -28.956 1.00 66.50 171 ALA A C 1
ATOM 1364 O O . ALA A 1 171 ? 31.601 12.547 -29.522 1.00 66.50 171 ALA A O 1
ATOM 1365 N N . HIS A 1 172 ? 31.479 10.310 -29.527 1.00 66.06 172 HIS A N 1
ATOM 1366 C CA . HIS A 1 172 ? 31.050 10.121 -30.920 1.00 66.06 172 HIS A CA 1
ATOM 1367 C C . HIS A 1 172 ? 29.553 9.755 -30.998 1.00 66.06 172 HIS A C 1
ATOM 1369 O O . HIS A 1 172 ? 29.172 8.761 -31.620 1.00 66.06 172 HIS A O 1
ATOM 1375 N N . GLY A 1 173 ? 28.716 10.509 -30.274 1.00 60.31 173 GLY A N 1
ATOM 1376 C CA . GLY A 1 173 ? 27.248 10.376 -30.281 1.00 60.31 173 GLY A CA 1
ATOM 1377 C C . GLY A 1 173 ? 26.630 9.679 -29.059 1.00 60.31 173 GLY A C 1
ATOM 1378 O O . GLY A 1 173 ? 25.432 9.811 -28.820 1.00 60.31 173 GLY A O 1
ATOM 1379 N N . GLY A 1 174 ? 27.424 9.013 -28.211 1.00 64.56 174 GLY A N 1
ATOM 1380 C CA . GLY A 1 174 ? 26.918 8.350 -26.996 1.00 64.56 174 GLY A CA 1
ATOM 1381 C C . GLY A 1 174 ? 26.446 9.293 -25.876 1.00 64.56 174 GLY A C 1
ATOM 1382 O O . GLY A 1 174 ? 25.802 8.850 -24.927 1.00 64.56 174 GLY A O 1
ATOM 1383 N N . TRP A 1 175 ? 26.740 10.592 -25.979 1.00 66.81 175 TRP A N 1
ATOM 1384 C CA . TRP A 1 175 ? 26.325 11.623 -25.021 1.00 66.81 175 TRP A CA 1
ATOM 1385 C C . TRP A 1 175 ? 24.866 12.082 -25.199 1.00 66.81 175 TRP A C 1
ATOM 1387 O O . TRP A 1 175 ? 24.289 12.671 -24.283 1.00 66.81 175 TRP A O 1
ATOM 1397 N N . VAL A 1 176 ? 24.243 11.796 -26.348 1.00 63.62 176 VAL A N 1
ATOM 1398 C CA . VAL A 1 176 ? 22.907 12.303 -26.710 1.00 63.62 176 VAL A CA 1
ATOM 1399 C C . VAL A 1 176 ? 21.806 11.871 -25.718 1.00 63.62 176 VAL A C 1
ATOM 1401 O O . VAL A 1 176 ? 21.069 12.742 -25.247 1.00 63.62 176 VAL A O 1
ATOM 1404 N N . PRO A 1 177 ? 21.703 10.595 -25.286 1.00 61.72 177 PRO A N 1
ATOM 1405 C CA . PRO A 1 177 ? 20.702 10.184 -24.293 1.00 61.72 177 PRO A CA 1
ATOM 1406 C C . PRO A 1 177 ? 20.885 10.856 -22.922 1.00 61.72 177 PRO A C 1
ATOM 1408 O O . PRO A 1 177 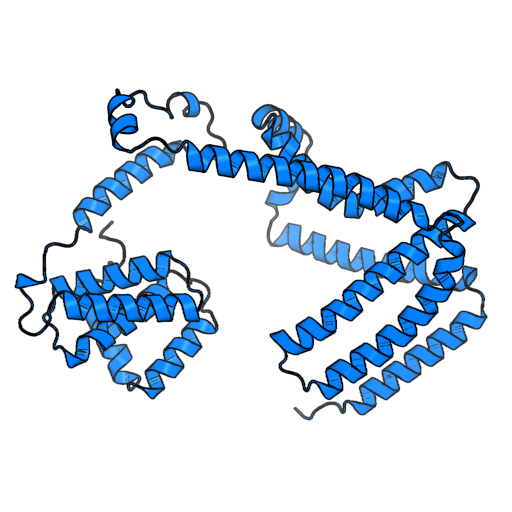? 19.904 11.109 -22.218 1.00 61.72 177 PRO A O 1
ATOM 1411 N N . PHE A 1 178 ? 22.127 11.187 -22.551 1.00 66.31 178 PHE A N 1
ATOM 1412 C CA . PHE A 1 178 ? 22.438 11.900 -21.309 1.00 66.31 178 PHE A CA 1
ATOM 1413 C C . PHE A 1 178 ? 22.006 13.353 -21.352 1.00 66.31 178 PHE A C 1
ATOM 1415 O O . PHE A 1 178 ? 21.409 13.829 -20.391 1.00 66.31 178 PHE A O 1
ATOM 1422 N N . ALA A 1 179 ? 22.259 14.043 -22.465 1.00 65.50 179 ALA A N 1
ATOM 1423 C CA . ALA A 1 179 ? 21.829 15.425 -22.640 1.00 65.50 179 ALA A CA 1
ATOM 1424 C C . ALA A 1 179 ? 20.299 15.549 -22.593 1.00 65.50 179 ALA A C 1
ATOM 1426 O O . ALA A 1 179 ? 19.770 16.412 -21.892 1.00 65.50 179 ALA A O 1
ATOM 1427 N N . ILE A 1 180 ? 19.585 14.635 -23.261 1.00 59.56 180 ILE A N 1
ATOM 1428 C CA . ILE A 1 180 ? 18.116 14.587 -23.235 1.00 59.56 180 ILE A CA 1
ATOM 1429 C C . ILE A 1 180 ? 17.613 14.298 -21.811 1.00 59.56 180 ILE A C 1
ATOM 1431 O O . ILE A 1 180 ? 16.738 15.002 -21.308 1.00 59.56 180 ILE A O 1
ATOM 1435 N N . SER A 1 181 ? 18.200 13.316 -21.118 1.00 59.78 181 SER A N 1
ATOM 1436 C CA . SER A 1 181 ? 17.814 12.980 -19.739 1.00 59.78 181 SER A CA 1
ATOM 1437 C C . SER A 1 181 ? 18.088 14.126 -18.759 1.00 59.78 181 SER A C 1
ATOM 1439 O O . SER A 1 181 ? 17.249 14.416 -17.908 1.00 59.78 181 SER A O 1
ATOM 1441 N N . ALA A 1 182 ? 19.221 14.823 -18.897 1.00 67.38 182 ALA A N 1
ATOM 1442 C CA . ALA A 1 182 ? 19.573 15.980 -18.077 1.00 67.38 182 ALA A CA 1
ATOM 1443 C C . ALA A 1 182 ? 18.598 17.150 -18.286 1.00 67.38 182 ALA A C 1
ATOM 1445 O O . ALA A 1 182 ? 18.174 17.777 -17.316 1.00 67.38 182 ALA A O 1
ATOM 1446 N N . PHE A 1 183 ? 18.178 17.402 -19.528 1.00 73.50 183 PHE A N 1
ATOM 1447 C CA . PHE A 1 183 ? 17.171 18.415 -19.845 1.00 73.50 183 PHE A CA 1
ATOM 1448 C C . PHE A 1 183 ? 15.826 18.131 -19.151 1.00 73.50 183 PHE A C 1
ATOM 1450 O O . PHE A 1 183 ? 15.285 18.997 -18.458 1.00 73.50 183 PHE A O 1
ATOM 1457 N N . PHE A 1 184 ? 15.314 16.899 -19.249 1.00 58.62 184 PHE A N 1
ATOM 1458 C CA . PHE A 1 184 ? 14.068 16.512 -18.571 1.00 58.62 184 PHE A CA 1
ATOM 1459 C C . PHE A 1 184 ? 14.198 16.469 -17.043 1.00 58.62 184 PHE A C 1
ATOM 1461 O O . PHE A 1 184 ? 13.236 16.775 -16.329 1.00 58.62 184 PHE A O 1
ATOM 1468 N N . LEU A 1 185 ? 15.382 16.142 -16.524 1.00 62.97 185 LEU A N 1
ATOM 1469 C CA . LEU A 1 185 ? 15.673 16.184 -15.094 1.00 62.97 185 LEU A CA 1
ATOM 1470 C C . LEU A 1 185 ? 15.589 17.615 -14.558 1.00 62.97 185 LEU A C 1
ATOM 1472 O O . LEU A 1 185 ? 14.964 17.821 -13.522 1.00 62.97 185 LEU A O 1
ATOM 1476 N N . VAL A 1 186 ? 16.131 18.611 -15.269 1.00 70.50 186 VAL A N 1
ATOM 1477 C CA . VAL A 1 186 ? 16.019 20.028 -14.875 1.00 70.50 186 VAL A CA 1
ATOM 1478 C C . VAL A 1 186 ? 14.554 20.455 -14.806 1.00 70.50 186 VAL A C 1
ATOM 1480 O O . VAL A 1 186 ? 14.132 21.016 -13.796 1.00 70.50 186 VAL A O 1
ATOM 1483 N N . ILE A 1 187 ? 13.754 20.112 -15.819 1.00 68.50 187 ILE A N 1
ATOM 1484 C CA . ILE A 1 187 ? 12.313 20.411 -15.837 1.00 68.50 187 ILE A CA 1
ATOM 1485 C C . ILE A 1 187 ? 11.610 19.767 -14.634 1.00 68.50 187 ILE A C 1
ATOM 1487 O O . ILE A 1 187 ? 10.830 20.420 -13.940 1.00 68.50 187 ILE A O 1
ATOM 1491 N N . THR A 1 188 ? 11.922 18.504 -14.341 1.00 56.25 188 THR A N 1
ATOM 1492 C CA . THR A 1 188 ? 11.301 17.751 -13.241 1.00 56.25 188 THR A CA 1
ATOM 1493 C C . THR A 1 188 ? 11.739 18.264 -11.868 1.00 56.25 188 THR A C 1
ATOM 1495 O O . THR A 1 188 ? 10.916 18.358 -10.956 1.00 56.25 188 THR A O 1
ATOM 1498 N N . LEU A 1 189 ? 13.006 18.650 -11.700 1.00 56.53 189 LEU A N 1
ATOM 1499 C CA . LEU A 1 189 ? 13.502 19.265 -10.469 1.00 56.53 189 LEU A CA 1
ATOM 1500 C C . LEU A 1 189 ? 12.876 20.641 -10.246 1.00 56.53 189 LEU A C 1
ATOM 1502 O O . LEU A 1 189 ? 12.416 20.917 -9.138 1.00 56.53 189 LEU A O 1
ATOM 1506 N N . SER A 1 190 ? 12.783 21.474 -11.286 1.00 66.12 190 SER A N 1
ATOM 1507 C CA . SER A 1 190 ? 12.087 22.762 -11.221 1.00 66.12 190 SER A CA 1
ATOM 1508 C C . SER A 1 190 ? 10.606 22.587 -10.877 1.00 66.12 190 SER A C 1
ATOM 1510 O O . SER A 1 190 ? 10.088 23.299 -10.015 1.00 66.12 190 SER A O 1
ATOM 1512 N N . TRP A 1 191 ? 9.937 21.597 -11.472 1.00 61.34 191 TRP A N 1
ATOM 1513 C CA . TRP A 1 191 ? 8.548 21.255 -11.165 1.00 61.34 191 TRP A CA 1
ATOM 1514 C C . TRP A 1 191 ? 8.366 20.808 -9.709 1.00 61.34 191 TRP A C 1
ATOM 1516 O O . TRP A 1 191 ? 7.499 21.308 -8.987 1.00 61.34 191 TRP A O 1
ATOM 1526 N N . THR A 1 192 ? 9.223 19.899 -9.246 1.00 52.81 192 THR A N 1
ATOM 1527 C CA . THR A 1 192 ? 9.182 19.356 -7.881 1.00 52.81 192 THR A CA 1
ATOM 1528 C C . THR A 1 192 ? 9.494 20.437 -6.850 1.00 52.81 192 THR A C 1
ATOM 1530 O O . THR A 1 192 ? 8.825 20.520 -5.821 1.00 52.81 192 THR A O 1
ATOM 1533 N N . TYR A 1 193 ? 10.446 21.324 -7.146 1.00 67.38 193 TYR A N 1
ATOM 1534 C CA . TYR A 1 193 ? 10.751 22.493 -6.328 1.00 67.38 193 TYR A CA 1
ATOM 1535 C C . TYR A 1 193 ? 9.546 23.438 -6.219 1.00 67.38 193 TYR A C 1
ATOM 1537 O O . TYR A 1 193 ? 9.183 23.842 -5.113 1.00 67.38 193 TYR A O 1
ATOM 1545 N N . GLY A 1 194 ? 8.884 23.735 -7.343 1.00 70.88 194 GLY A N 1
ATOM 1546 C CA . GLY A 1 194 ? 7.674 24.559 -7.375 1.00 70.88 194 GLY A CA 1
ATOM 1547 C C . GLY A 1 194 ? 6.534 23.960 -6.549 1.00 70.88 194 GLY A C 1
ATOM 1548 O O . GLY A 1 194 ? 5.948 24.648 -5.712 1.00 70.88 194 GLY A O 1
ATOM 1549 N N . ARG A 1 195 ? 6.271 22.655 -6.704 1.00 55.94 195 ARG A N 1
ATOM 1550 C CA . ARG A 1 195 ? 5.273 21.926 -5.901 1.00 55.94 195 ARG A CA 1
ATOM 1551 C C . ARG A 1 195 ? 5.619 21.935 -4.414 1.00 55.94 195 ARG A C 1
ATOM 1553 O O . ARG A 1 195 ? 4.735 22.143 -3.588 1.00 55.94 195 ARG A O 1
ATOM 1560 N N . ARG A 1 196 ? 6.900 21.775 -4.067 1.00 57.16 196 ARG A N 1
ATOM 1561 C CA . ARG A 1 196 ? 7.366 21.805 -2.675 1.00 57.16 196 ARG A CA 1
ATOM 1562 C C . ARG A 1 196 ? 7.160 23.179 -2.038 1.00 57.16 196 ARG A C 1
ATOM 1564 O O . ARG A 1 196 ? 6.678 23.251 -0.913 1.00 57.16 196 ARG A O 1
ATOM 1571 N N . LYS A 1 197 ? 7.450 24.262 -2.770 1.00 70.62 197 LYS A N 1
ATOM 1572 C CA . LYS A 1 197 ? 7.174 25.631 -2.305 1.00 70.62 197 LYS A CA 1
ATOM 1573 C C . LYS A 1 197 ? 5.679 25.903 -2.145 1.00 70.62 197 LYS A C 1
ATOM 1575 O O . LYS A 1 197 ? 5.291 26.543 -1.175 1.00 70.62 197 LYS A O 1
ATOM 1580 N N . LYS A 1 198 ? 4.848 25.407 -3.066 1.00 66.94 198 LYS A N 1
ATOM 1581 C CA . LYS A 1 198 ? 3.388 25.529 -2.979 1.00 66.94 198 LYS A CA 1
ATOM 1582 C C . LYS A 1 198 ? 2.834 24.816 -1.740 1.00 66.94 198 LYS A C 1
ATOM 1584 O O . LYS A 1 198 ? 2.086 25.434 -1.000 1.00 66.94 198 LYS A O 1
ATOM 1589 N N . SER A 1 199 ? 3.272 23.584 -1.470 1.00 58.97 199 SER A N 1
ATOM 1590 C CA . SER A 1 199 ? 2.863 22.836 -0.269 1.00 58.97 199 SER A CA 1
ATOM 1591 C C . SER A 1 199 ? 3.248 23.568 1.019 1.00 58.97 199 SER A C 1
ATOM 1593 O O . SER A 1 199 ? 2.424 23.710 1.910 1.00 58.97 199 SER A O 1
ATOM 1595 N N . GLN A 1 200 ? 4.475 24.098 1.101 1.00 70.38 200 GLN A N 1
ATOM 1596 C CA . GLN A 1 200 ? 4.922 24.874 2.267 1.00 70.38 200 GLN A CA 1
ATOM 1597 C C . GLN A 1 200 ? 4.123 26.170 2.459 1.00 70.38 200 GLN A C 1
ATOM 1599 O O . GLN A 1 200 ? 3.876 26.578 3.591 1.00 70.38 200 GLN A O 1
ATOM 1604 N N . TYR A 1 201 ? 3.716 26.813 1.364 1.00 71.88 201 TYR A N 1
ATOM 1605 C CA . TYR A 1 201 ? 2.855 27.992 1.409 1.00 71.88 201 TYR A CA 1
ATOM 1606 C C . TYR A 1 201 ? 1.431 27.641 1.866 1.00 71.88 201 TYR A C 1
ATOM 1608 O O . TYR A 1 201 ? 0.886 28.321 2.728 1.00 71.88 201 TYR A O 1
ATOM 1616 N N . GLU A 1 202 ? 0.850 26.558 1.346 1.00 65.81 202 GLU A N 1
ATOM 1617 C CA . GLU A 1 202 ? -0.474 26.066 1.748 1.00 65.81 202 GLU A CA 1
ATOM 1618 C C . GLU A 1 202 ? -0.500 25.629 3.218 1.00 65.81 202 GLU A C 1
ATOM 1620 O O . GLU A 1 202 ? -1.467 25.922 3.911 1.00 65.81 202 GLU A O 1
ATOM 1625 N N . ASP A 1 203 ? 0.573 25.007 3.721 1.00 67.25 203 ASP A N 1
ATOM 1626 C CA . ASP A 1 203 ? 0.721 24.622 5.130 1.00 67.25 203 ASP A CA 1
ATOM 1627 C C . ASP A 1 203 ? 0.862 25.829 6.066 1.00 67.25 203 ASP A C 1
ATOM 1629 O O . ASP A 1 203 ? 0.267 25.842 7.145 1.00 67.25 203 ASP A O 1
ATOM 1633 N N . GLY A 1 204 ? 1.619 26.848 5.649 1.00 69.56 204 GLY A N 1
ATOM 1634 C CA . GLY A 1 204 ? 1.793 28.090 6.406 1.00 69.56 204 GLY A CA 1
ATOM 1635 C C . GLY A 1 204 ? 0.557 28.991 6.413 1.00 69.56 204 GLY A C 1
ATOM 1636 O O . GLY A 1 204 ? 0.416 29.812 7.314 1.00 69.56 204 GLY A O 1
ATOM 1637 N N . ASN A 1 205 ? -0.344 28.818 5.441 1.00 65.50 205 ASN A N 1
ATOM 1638 C CA . ASN A 1 205 ? -1.546 29.633 5.266 1.00 65.50 205 ASN A CA 1
ATOM 1639 C C . ASN A 1 205 ? -2.847 28.844 5.513 1.00 65.50 205 ASN A C 1
ATOM 1641 O O . ASN A 1 205 ? -3.910 29.219 5.015 1.00 65.50 205 ASN A O 1
ATOM 1645 N N . LYS A 1 206 ? -2.780 27.736 6.270 1.00 55.50 206 LYS A N 1
ATOM 1646 C CA . LYS A 1 206 ? -3.972 26.986 6.691 1.00 55.50 206 LYS A CA 1
ATOM 1647 C C . LYS A 1 206 ? -4.849 27.867 7.581 1.00 55.50 206 LYS A C 1
ATOM 1649 O O . LYS A 1 206 ? -4.485 28.178 8.714 1.00 55.50 206 LYS A O 1
ATOM 1654 N N . MET A 1 207 ? -6.020 28.229 7.064 1.00 56.38 207 MET A N 1
ATOM 1655 C CA . MET A 1 207 ? -7.052 28.978 7.785 1.00 56.38 207 MET A CA 1
ATOM 1656 C C . MET A 1 207 ? -7.459 28.248 9.071 1.00 56.38 207 MET A C 1
ATOM 1658 O O . MET A 1 207 ? -7.681 27.031 9.077 1.00 56.38 207 MET A O 1
ATOM 1662 N N . ARG A 1 208 ? -7.576 28.985 10.180 1.00 57.59 208 ARG A N 1
ATOM 1663 C CA . ARG A 1 208 ? -8.006 28.416 11.468 1.00 57.59 208 ARG A CA 1
ATOM 1664 C C . ARG A 1 208 ? -9.487 28.022 11.373 1.00 57.59 208 ARG A C 1
ATOM 1666 O O . ARG A 1 208 ? -10.272 28.754 10.780 1.00 57.59 208 ARG A O 1
ATOM 1673 N N . LYS A 1 209 ? -9.918 26.930 12.030 1.00 51.88 209 LYS A N 1
ATOM 1674 C CA . LYS A 1 209 ? -11.347 26.518 12.076 1.00 51.88 209 LYS A CA 1
ATOM 1675 C C . LYS A 1 209 ? -12.302 27.662 12.474 1.00 51.88 209 LYS A C 1
ATOM 1677 O O . LYS A 1 209 ? -13.447 27.679 12.046 1.00 51.88 209 LYS A O 1
ATOM 1682 N N . GLN A 1 210 ? -11.827 28.615 13.278 1.00 53.62 210 GLN A N 1
ATOM 1683 C CA . GLN A 1 210 ? -12.588 29.794 13.701 1.00 53.62 210 GLN A CA 1
ATOM 1684 C C . GLN A 1 210 ? -12.795 30.828 12.581 1.00 53.62 210 GLN A C 1
ATOM 1686 O O . GLN A 1 210 ? -13.867 31.417 12.516 1.00 53.62 210 GLN A O 1
ATOM 1691 N N . GLU A 1 211 ? -11.823 31.008 11.682 1.00 62.25 211 GLU A N 1
ATOM 1692 C CA . GLU A 1 211 ? -11.956 31.891 10.512 1.00 62.25 211 GLU A CA 1
ATOM 1693 C C . GLU A 1 211 ? -12.796 31.226 9.412 1.00 62.25 211 GLU A C 1
ATOM 1695 O O . GLU A 1 211 ? -13.579 31.894 8.744 1.00 62.25 211 GLU A O 1
ATOM 1700 N N . LEU A 1 212 ? -12.715 29.894 9.283 1.00 59.25 212 LEU A N 1
ATOM 1701 C CA . LEU A 1 212 ? -13.600 29.109 8.416 1.00 59.25 212 LEU A CA 1
ATOM 1702 C C . LEU A 1 212 ? -15.073 29.270 8.836 1.00 59.25 212 LEU A C 1
ATOM 1704 O O . LEU A 1 212 ? -15.920 29.538 7.997 1.00 59.25 212 LEU A O 1
ATOM 1708 N N . ASN A 1 213 ? -15.378 29.203 10.136 1.00 53.62 213 ASN A N 1
ATOM 1709 C CA . ASN A 1 213 ? -16.750 29.371 10.636 1.00 53.62 213 ASN A CA 1
ATOM 1710 C C . ASN A 1 213 ? -17.309 30.797 10.472 1.00 53.62 213 ASN A C 1
ATOM 1712 O O . ASN A 1 213 ? -18.523 30.964 10.515 1.00 53.62 213 ASN A O 1
ATOM 1716 N N . GLN A 1 214 ? -16.457 31.815 10.308 1.00 55.25 214 GLN A N 1
ATOM 1717 C CA . GLN A 1 214 ? -16.892 33.192 10.031 1.00 55.25 214 GLN A CA 1
ATOM 1718 C C . GLN A 1 214 ? -17.055 33.485 8.532 1.00 55.25 214 GLN A C 1
ATOM 1720 O O . GLN A 1 214 ? -17.774 34.414 8.183 1.00 55.25 214 GLN A O 1
ATOM 1725 N N . LEU A 1 215 ? -16.413 32.705 7.656 1.00 55.22 215 LEU A N 1
ATOM 1726 C CA . LEU A 1 215 ? -16.542 32.810 6.196 1.00 55.22 215 LEU A CA 1
ATOM 1727 C C . LEU A 1 215 ? -17.630 31.892 5.621 1.00 55.22 215 LEU A C 1
ATOM 1729 O O . LEU A 1 215 ? -18.106 32.134 4.517 1.00 55.22 215 LEU A O 1
ATOM 1733 N N . VAL A 1 216 ? -18.036 30.859 6.366 1.00 49.16 216 VAL A N 1
ATOM 1734 C CA . VAL A 1 216 ? -19.168 29.984 6.030 1.00 49.16 216 VAL A CA 1
ATOM 1735 C C . VAL A 1 216 ? -20.466 30.634 6.527 1.00 49.16 216 VAL A C 1
ATOM 1737 O O . VAL A 1 216 ? -21.155 30.138 7.413 1.00 49.16 216 VAL A O 1
ATOM 1740 N N . GLU A 1 217 ? -20.819 31.775 5.939 1.00 47.41 217 GLU A N 1
ATOM 1741 C CA . GLU A 1 217 ? -22.227 31.982 5.604 1.00 47.41 217 GLU A CA 1
ATOM 1742 C C . GLU A 1 217 ? -22.486 30.987 4.469 1.00 47.41 217 GLU A C 1
ATOM 1744 O O . GLU A 1 217 ? -21.701 30.954 3.526 1.00 47.41 217 GLU A O 1
ATOM 1749 N N . VAL A 1 218 ? -23.451 30.077 4.638 1.00 53.50 218 VAL A N 1
ATOM 1750 C CA . VAL A 1 218 ? -23.634 28.838 3.852 1.00 53.50 218 VAL A CA 1
ATOM 1751 C C . VAL A 1 218 ? -23.775 29.133 2.351 1.00 53.50 218 VAL A C 1
ATOM 1753 O O . VAL A 1 218 ? -24.873 29.173 1.806 1.00 53.50 218 VAL A O 1
ATOM 1756 N N . HIS A 1 219 ? -22.655 29.362 1.675 1.00 49.41 219 HIS A N 1
ATOM 1757 C CA . HIS A 1 219 ? -22.549 29.331 0.235 1.00 49.41 219 HIS A CA 1
ATOM 1758 C C . HIS A 1 219 ? -22.143 27.909 -0.108 1.00 49.41 219 HIS A C 1
ATOM 1760 O O . HIS A 1 219 ? -21.040 27.471 0.221 1.00 49.41 219 HIS A O 1
ATOM 1766 N N . ASP A 1 220 ? -23.094 27.178 -0.674 1.00 53.22 220 ASP A N 1
ATOM 1767 C CA . ASP A 1 220 ? -22.907 25.815 -1.135 1.00 53.22 220 ASP A CA 1
ATOM 1768 C C . ASP A 1 220 ? -21.805 25.793 -2.201 1.00 53.22 220 ASP A C 1
ATOM 1770 O O . ASP A 1 220 ? -22.007 26.181 -3.353 1.00 53.22 220 ASP A O 1
ATOM 1774 N N . ILE A 1 221 ? -20.606 25.413 -1.764 1.00 54.84 221 ILE A N 1
ATOM 1775 C CA . ILE A 1 221 ? -19.374 25.403 -2.560 1.00 54.84 221 ILE A CA 1
ATOM 1776 C C . ILE A 1 221 ? -19.471 24.399 -3.714 1.00 54.84 221 ILE A C 1
ATOM 1778 O O . ILE A 1 221 ? -18.763 24.556 -4.707 1.00 54.84 221 ILE A O 1
ATOM 1782 N N . ASP A 1 222 ? -20.392 23.438 -3.597 1.00 52.91 222 ASP A N 1
ATOM 1783 C CA . ASP A 1 222 ? -20.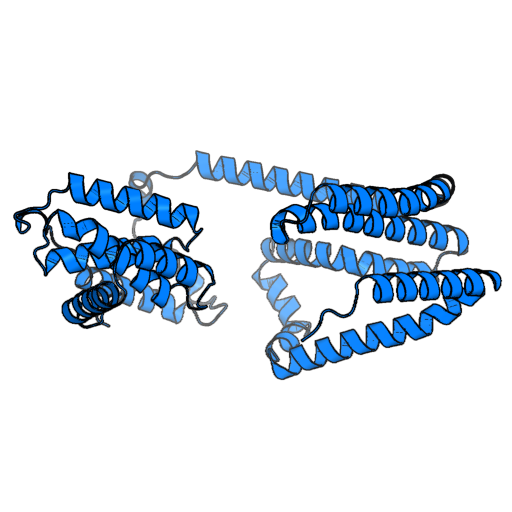637 22.368 -4.559 1.00 52.91 222 ASP A CA 1
ATOM 1784 C C . ASP A 1 222 ? -21.811 22.708 -5.504 1.00 52.91 222 ASP A C 1
ATOM 1786 O O . ASP A 1 222 ? -22.089 21.970 -6.448 1.00 52.91 222 ASP A O 1
ATOM 1790 N N . SER A 1 223 ? -22.479 23.861 -5.330 1.00 55.12 223 SER A N 1
ATOM 1791 C CA . SER A 1 223 ? -23.594 24.288 -6.200 1.00 55.12 223 SER A CA 1
ATOM 1792 C C . SER A 1 223 ? -23.183 24.477 -7.664 1.00 55.12 223 SER A C 1
ATOM 1794 O O . SER A 1 223 ? -23.999 24.299 -8.567 1.00 55.12 223 SER A O 1
ATOM 1796 N N . CYS A 1 224 ? -21.907 24.786 -7.917 1.00 50.88 224 CYS A N 1
ATOM 1797 C CA . CYS A 1 224 ? -21.351 24.854 -9.268 1.00 50.88 224 CYS A CA 1
ATOM 1798 C C . CYS A 1 224 ? -21.075 23.466 -9.877 1.00 50.88 224 CYS A C 1
ATOM 1800 O O . CYS A 1 224 ? -20.917 23.378 -11.092 1.00 50.88 224 CYS A O 1
ATOM 1802 N N . ASP A 1 225 ? -21.020 22.403 -9.065 1.00 47.12 225 ASP A N 1
ATOM 1803 C CA . ASP A 1 225 ? -20.648 21.042 -9.472 1.00 47.12 225 ASP A CA 1
ATOM 1804 C C . ASP A 1 225 ? -21.858 20.151 -9.815 1.00 47.12 225 ASP A C 1
ATOM 1806 O O . ASP A 1 225 ? -21.684 19.062 -10.370 1.00 47.12 225 ASP A O 1
ATOM 1810 N N . VAL A 1 226 ? -23.086 20.629 -9.568 1.00 49.03 226 VAL A N 1
ATOM 1811 C CA . VAL A 1 226 ? -24.346 19.921 -9.876 1.00 49.03 226 VAL A CA 1
ATOM 1812 C C . VAL A 1 226 ? -24.473 19.614 -11.375 1.00 49.03 226 VAL A C 1
ATOM 1814 O O . VAL A 1 226 ? -24.900 18.526 -11.756 1.00 49.03 226 VAL A O 1
ATOM 1817 N N . ASP A 1 227 ? -24.014 20.526 -12.235 1.00 47.81 227 ASP A N 1
ATOM 1818 C CA . ASP A 1 227 ? -24.056 20.361 -13.695 1.00 47.81 227 ASP A CA 1
ATOM 1819 C C . ASP A 1 227 ? -22.790 19.678 -14.268 1.00 47.81 227 ASP A C 1
ATOM 1821 O O . ASP A 1 227 ? -22.696 19.420 -15.473 1.00 47.81 227 ASP A O 1
ATOM 1825 N N . ILE A 1 228 ? -21.786 19.392 -13.425 1.00 50.53 228 ILE A N 1
ATOM 1826 C CA . ILE A 1 228 ? -20.419 19.002 -13.827 1.00 50.53 228 ILE A CA 1
ATOM 1827 C C . ILE A 1 228 ? -20.201 17.479 -13.799 1.00 50.53 228 ILE A C 1
ATOM 1829 O O . ILE A 1 228 ? -19.136 17.016 -14.232 1.00 50.53 228 ILE A O 1
ATOM 1833 N N . ASP A 1 229 ? -21.199 16.685 -13.384 1.00 47.34 229 ASP A N 1
ATOM 1834 C CA . ASP A 1 229 ? -21.011 15.301 -12.930 1.00 47.34 229 ASP A CA 1
ATOM 1835 C C . ASP A 1 229 ? -20.084 14.468 -13.843 1.00 47.34 229 ASP A C 1
ATOM 1837 O O . ASP A 1 229 ? -20.360 14.095 -14.992 1.00 47.34 229 ASP A O 1
ATOM 1841 N N . GLN A 1 230 ? -18.878 14.280 -13.313 1.00 46.34 230 GLN A N 1
ATOM 1842 C CA . GLN A 1 230 ? -17.689 13.801 -14.004 1.00 46.34 230 GLN A CA 1
ATOM 1843 C C . GLN A 1 230 ? -17.540 12.278 -13.885 1.00 46.34 230 GLN A C 1
ATOM 1845 O O . GLN A 1 230 ? -16.753 11.688 -14.625 1.00 46.34 230 GLN A O 1
ATOM 1850 N N . PHE A 1 231 ? -18.317 11.639 -13.002 1.00 44.25 231 PHE A N 1
ATOM 1851 C CA . PHE A 1 231 ? -18.318 10.190 -12.768 1.00 44.25 231 PHE A CA 1
ATOM 1852 C C . PHE A 1 231 ? -19.698 9.614 -12.387 1.00 44.25 231 PHE A C 1
ATOM 1854 O O . PHE A 1 231 ? -19.779 8.409 -12.153 1.00 44.25 231 PHE A O 1
ATOM 1861 N N . GLY A 1 232 ? -20.767 10.421 -12.343 1.00 48.00 232 GLY A N 1
ATOM 1862 C CA . GLY A 1 232 ? -22.064 9.995 -11.799 1.00 48.00 232 GLY A CA 1
ATOM 1863 C C . GLY A 1 232 ? -22.021 9.834 -10.276 1.00 48.00 232 GLY A C 1
ATOM 1864 O O . GLY A 1 232 ? -22.708 8.976 -9.731 1.00 48.00 232 GLY A O 1
ATOM 1865 N N . LEU A 1 233 ? -21.112 10.554 -9.605 1.00 48.59 233 LEU A N 1
ATOM 1866 C CA . LEU A 1 233 ? -20.858 10.409 -8.169 1.00 48.59 233 LEU A CA 1
ATOM 1867 C C . LEU A 1 233 ? -21.378 11.596 -7.360 1.00 48.59 233 LEU A C 1
ATOM 1869 O O . LEU A 1 233 ? -21.619 11.409 -6.172 1.00 48.59 233 LEU A O 1
ATOM 1873 N N . ALA A 1 234 ? -21.558 12.774 -7.972 1.00 51.12 234 ALA A N 1
ATOM 1874 C CA . ALA A 1 234 ? -22.063 13.961 -7.279 1.00 51.12 234 ALA A CA 1
ATOM 1875 C C . ALA A 1 234 ? -23.499 13.746 -6.774 1.00 51.12 234 ALA A C 1
ATOM 1877 O O . ALA A 1 234 ? -23.816 14.156 -5.661 1.00 51.12 234 ALA A O 1
ATOM 1878 N N . GLU A 1 235 ? -24.311 12.990 -7.524 1.00 55.94 235 GLU A N 1
ATOM 1879 C CA . GLU A 1 235 ? -25.653 12.555 -7.106 1.00 55.94 235 GLU A CA 1
ATOM 1880 C C . GLU A 1 235 ? -25.638 11.841 -5.741 1.00 55.94 235 GLU A C 1
ATOM 1882 O O . GLU A 1 235 ? -26.503 12.071 -4.901 1.00 55.94 235 GLU A O 1
ATOM 1887 N N . TYR A 1 236 ? -24.607 11.033 -5.470 1.00 60.78 236 TYR A N 1
ATOM 1888 C CA . TYR A 1 236 ? -24.491 10.286 -4.219 1.00 60.78 236 TYR A CA 1
ATOM 1889 C C . TYR A 1 236 ? -23.729 11.030 -3.131 1.00 60.78 236 TYR A C 1
ATOM 1891 O O . TYR A 1 236 ? -23.726 10.556 -2.002 1.00 60.78 236 TYR A O 1
ATOM 1899 N N . VAL A 1 237 ? -23.051 12.147 -3.417 1.00 66.69 237 VAL A N 1
ATOM 1900 C CA . VAL A 1 237 ? -22.272 12.866 -2.393 1.00 66.69 237 VAL A CA 1
ATOM 1901 C C . VAL A 1 237 ? -23.200 13.353 -1.290 1.00 66.69 237 VAL A C 1
ATOM 1903 O O . VAL A 1 237 ? -22.935 13.104 -0.114 1.00 66.69 237 VAL A O 1
ATOM 1906 N N . GLU A 1 238 ? -24.317 13.980 -1.656 1.00 69.56 238 GLU A N 1
ATOM 1907 C CA . GLU A 1 238 ? -25.276 14.490 -0.680 1.00 69.56 238 GLU A CA 1
ATOM 1908 C C . GLU A 1 238 ? -25.931 13.349 0.113 1.00 69.56 238 GLU A C 1
ATOM 1910 O O . GLU A 1 238 ? -26.035 13.421 1.341 1.00 69.56 238 GLU A O 1
ATOM 1915 N N . ASP A 1 239 ? -26.294 12.258 -0.563 1.00 74.88 239 ASP A N 1
ATOM 1916 C CA . ASP A 1 239 ? -26.859 11.062 0.065 1.00 74.88 239 ASP A CA 1
ATOM 1917 C C . ASP A 1 239 ? -25.854 10.348 0.971 1.00 74.88 239 ASP A C 1
ATOM 1919 O O . ASP A 1 239 ? -26.210 9.885 2.053 1.00 74.88 239 ASP A O 1
ATOM 1923 N N . LEU A 1 240 ? -24.580 10.313 0.589 1.00 73.88 240 LEU A N 1
ATOM 1924 C CA . LEU A 1 240 ? -23.495 9.732 1.368 1.00 73.88 240 LEU A CA 1
ATOM 1925 C C . LEU A 1 240 ? -23.190 10.592 2.600 1.00 73.88 240 LEU A C 1
ATOM 1927 O O . LEU A 1 240 ? -23.013 10.054 3.692 1.00 73.88 240 LEU A O 1
ATOM 1931 N N . TYR A 1 241 ? -23.194 11.922 2.468 1.00 78.69 241 TYR A N 1
ATOM 1932 C CA . TYR A 1 241 ? -23.090 12.835 3.607 1.00 78.69 241 TYR A CA 1
ATOM 1933 C C . TYR A 1 241 ? -24.282 12.685 4.556 1.00 78.69 241 TYR A C 1
ATOM 1935 O O . TYR A 1 241 ? -24.086 12.584 5.771 1.00 78.69 241 TYR A O 1
ATOM 1943 N N . LYS A 1 242 ? -25.511 12.621 4.027 1.00 80.44 242 LYS A N 1
ATOM 1944 C CA . LYS A 1 242 ? -26.723 12.345 4.816 1.00 80.44 242 LYS A CA 1
ATOM 1945 C C . LYS A 1 242 ? -26.625 10.990 5.515 1.00 80.44 242 LYS A C 1
ATOM 1947 O O . LYS A 1 242 ? -26.916 10.905 6.712 1.00 80.44 242 LYS A O 1
ATOM 1952 N N . PHE A 1 243 ? -26.155 9.959 4.815 1.00 82.38 243 PHE A N 1
ATOM 1953 C CA . PHE A 1 243 ? -25.953 8.618 5.353 1.00 82.38 243 PHE A CA 1
ATOM 1954 C C . PHE A 1 243 ? -24.919 8.617 6.481 1.00 82.38 243 PHE A C 1
ATOM 1956 O O . PHE A 1 243 ? -25.230 8.163 7.582 1.00 82.38 243 PHE A O 1
ATOM 1963 N N . TYR A 1 244 ? -23.726 9.182 6.271 1.00 80.06 244 TYR A N 1
ATOM 1964 C CA . TYR A 1 244 ? -22.686 9.236 7.301 1.00 80.06 244 TYR A CA 1
ATOM 1965 C C . TYR A 1 244 ? -23.116 10.057 8.511 1.00 80.06 244 TYR A C 1
ATOM 1967 O O . TYR A 1 244 ? -22.893 9.624 9.637 1.00 80.06 244 TYR A O 1
ATOM 1975 N N . ARG A 1 245 ? -23.802 11.187 8.313 1.00 81.94 245 ARG A N 1
ATOM 1976 C CA . ARG A 1 245 ? -24.309 12.014 9.417 1.00 81.94 245 ARG A CA 1
ATOM 1977 C C . ARG A 1 245 ? -25.421 11.330 10.212 1.00 81.94 245 ARG A C 1
ATOM 1979 O O . ARG A 1 245 ? -25.526 11.522 11.422 1.00 81.94 245 ARG A O 1
ATOM 1986 N N . THR A 1 246 ? -26.251 10.525 9.553 1.00 81.81 246 THR A N 1
ATOM 1987 C CA . THR A 1 246 ? -27.261 9.699 10.233 1.00 81.81 246 THR A CA 1
ATOM 1988 C C . THR A 1 246 ? -26.596 8.545 10.988 1.00 81.81 246 THR A C 1
ATOM 1990 O O . THR A 1 246 ? -26.884 8.323 12.164 1.00 81.81 246 THR A O 1
ATOM 1993 N N . THR A 1 247 ? -25.630 7.881 10.353 1.00 80.25 247 THR A N 1
ATOM 1994 C CA . THR A 1 247 ? -24.877 6.757 10.924 1.00 80.25 247 THR A CA 1
ATOM 1995 C C . THR A 1 247 ? -24.024 7.190 12.117 1.00 80.25 247 THR A C 1
ATOM 1997 O O . THR A 1 247 ? -23.959 6.463 13.107 1.00 80.25 247 THR A O 1
ATOM 2000 N N . GLU A 1 248 ? -23.435 8.389 12.087 1.00 81.69 248 GLU A N 1
ATOM 2001 C CA . GLU A 1 248 ? -22.647 8.965 13.185 1.00 81.69 248 GLU A CA 1
ATOM 2002 C C . GLU A 1 248 ? -23.460 9.032 14.482 1.00 81.69 248 GLU A C 1
ATOM 2004 O O . GLU A 1 248 ? -22.978 8.600 15.528 1.00 81.69 248 GLU A O 1
ATOM 2009 N N . LYS A 1 249 ? -24.728 9.462 14.409 1.00 77.25 249 LYS A N 1
ATOM 2010 C CA . LYS A 1 249 ? -25.627 9.491 15.576 1.00 77.25 249 LYS A CA 1
ATOM 2011 C C . LYS A 1 249 ? -25.875 8.098 16.152 1.00 77.25 249 LYS A C 1
ATOM 2013 O O . LYS A 1 249 ? -25.912 7.943 17.367 1.00 77.25 249 LYS A O 1
ATOM 2018 N N . SER A 1 250 ? -26.034 7.089 15.293 1.00 72.38 250 SER A N 1
ATOM 2019 C CA . SER A 1 250 ? -26.231 5.694 15.724 1.00 72.38 250 SER A CA 1
ATOM 2020 C C . SER A 1 250 ? -24.950 5.037 16.257 1.00 72.38 250 SER A C 1
ATOM 2022 O O . SER A 1 250 ? -25.014 4.098 17.046 1.00 72.38 250 SER A O 1
ATOM 2024 N N . SER A 1 251 ? -23.785 5.538 15.838 1.00 70.31 251 SER A N 1
ATOM 2025 C CA . SER A 1 251 ? -22.465 4.973 16.145 1.00 70.31 251 SER A CA 1
ATOM 2026 C C . SER A 1 251 ? -21.723 5.731 17.249 1.00 70.31 251 SER A C 1
ATOM 2028 O O . SER A 1 251 ? -20.568 5.407 17.539 1.00 70.31 251 SER A O 1
ATOM 2030 N N . GLN A 1 252 ? -22.359 6.737 17.858 1.00 78.94 252 GLN A N 1
ATOM 2031 C CA . GLN A 1 252 ? -21.765 7.541 18.917 1.00 78.94 252 GLN A CA 1
ATOM 2032 C C . GLN A 1 252 ? -21.552 6.696 20.178 1.00 78.94 252 GLN A C 1
ATOM 2034 O O . GLN A 1 252 ? -22.461 6.044 20.689 1.00 78.94 252 GLN A O 1
ATOM 2039 N N . ILE A 1 253 ? -20.325 6.726 20.693 1.00 80.75 253 ILE A N 1
ATOM 2040 C CA . ILE A 1 253 ? -19.958 6.030 21.924 1.00 80.75 253 ILE A CA 1
ATOM 2041 C C . ILE A 1 253 ? -20.280 6.947 23.108 1.00 80.75 253 ILE A C 1
ATOM 2043 O O . ILE A 1 253 ? -19.752 8.056 23.200 1.00 80.75 253 ILE A O 1
ATOM 2047 N N . ASN A 1 254 ? -21.145 6.481 24.010 1.00 77.75 254 ASN A N 1
ATOM 2048 C CA . ASN A 1 254 ? -21.442 7.164 25.271 1.00 77.75 254 ASN A CA 1
ATOM 2049 C C . ASN A 1 254 ? -20.288 6.996 26.267 1.00 77.75 254 ASN A C 1
ATOM 2051 O O . ASN A 1 254 ? -19.522 6.036 26.174 1.00 77.75 254 ASN A O 1
ATOM 2055 N N . ASP A 1 255 ? -20.179 7.905 27.238 1.00 84.62 255 ASP A N 1
ATOM 2056 C CA . ASP A 1 255 ? -19.157 7.824 28.285 1.00 84.62 255 ASP A CA 1
ATOM 2057 C C . ASP A 1 255 ? -19.363 6.569 29.153 1.00 84.62 255 ASP A C 1
ATOM 2059 O O . ASP A 1 255 ? -20.213 6.522 30.043 1.00 84.62 255 ASP A O 1
ATOM 2063 N N . TYR A 1 256 ? -18.608 5.518 28.835 1.00 88.88 256 TYR A N 1
ATOM 2064 C CA . TYR A 1 256 ? -18.736 4.193 29.435 1.00 88.88 256 TYR A CA 1
ATOM 2065 C C . TYR A 1 256 ? -17.775 3.966 30.602 1.00 88.88 256 TYR A C 1
ATOM 2067 O O . TYR A 1 256 ? -17.885 2.952 31.293 1.00 88.88 256 TYR A O 1
ATOM 2075 N N . MET A 1 257 ? -16.821 4.874 30.833 1.00 89.75 257 MET A N 1
ATOM 2076 C CA . MET A 1 257 ? -15.765 4.636 31.819 1.00 89.75 257 MET A CA 1
ATOM 2077 C C . MET A 1 257 ? -16.332 4.598 33.245 1.00 89.75 257 MET A C 1
ATOM 2079 O O . MET A 1 257 ? -15.887 3.799 34.060 1.00 89.75 257 MET A O 1
ATOM 2083 N N . ASN A 1 258 ? -17.403 5.353 33.506 1.00 86.62 258 ASN A N 1
ATOM 2084 C CA . ASN A 1 258 ? -18.117 5.345 34.789 1.00 86.62 258 ASN A CA 1
ATOM 2085 C C . ASN A 1 258 ? -18.822 4.007 35.096 1.00 86.62 258 ASN A C 1
ATOM 2087 O O . ASN A 1 258 ? -19.130 3.725 36.251 1.00 86.62 258 ASN A O 1
ATOM 2091 N N . PHE A 1 259 ? -19.096 3.183 34.078 1.00 87.31 259 PHE A N 1
ATOM 2092 C CA . PHE A 1 259 ? -19.726 1.866 34.236 1.00 87.31 259 PHE A CA 1
ATOM 2093 C C . PHE A 1 259 ? -18.701 0.747 34.500 1.00 87.31 259 PHE A C 1
ATOM 2095 O O . PHE A 1 259 ? -19.059 -0.352 34.932 1.00 87.31 259 PHE A O 1
ATOM 2102 N N . GLN A 1 260 ? -17.414 1.001 34.252 1.00 90.06 260 GLN A N 1
ATOM 2103 C CA . GLN A 1 260 ? -16.352 0.019 34.445 1.00 90.06 260 GLN A CA 1
ATOM 2104 C C . GLN A 1 260 ? -15.878 0.009 35.905 1.00 90.06 260 GLN A C 1
ATOM 2106 O O . GLN A 1 260 ? -15.501 1.031 36.462 1.00 90.06 260 GLN A O 1
ATOM 2111 N N . VAL A 1 261 ? -15.871 -1.174 36.530 1.00 87.88 261 VAL A N 1
ATOM 2112 C CA . VAL A 1 261 ? -15.516 -1.328 37.958 1.00 87.88 261 VAL A CA 1
ATOM 2113 C C . VAL A 1 261 ? -14.007 -1.527 38.169 1.00 87.88 261 VAL A C 1
ATOM 2115 O O . VAL A 1 261 ? -13.461 -1.116 39.187 1.00 87.88 261 VAL A O 1
ATOM 2118 N N . GLU A 1 262 ? -13.318 -2.175 37.220 1.00 91.56 262 GLU A N 1
ATOM 2119 C CA . GLU A 1 262 ? -11.895 -2.554 37.344 1.00 91.56 262 GLU A CA 1
ATOM 2120 C C . GLU A 1 262 ? -10.950 -1.817 36.372 1.00 91.56 262 GLU A C 1
ATOM 2122 O O . GLU A 1 262 ? -9.731 -2.003 36.447 1.00 91.56 262 GLU A O 1
ATOM 2127 N N . ILE A 1 263 ? -11.485 -1.042 35.426 1.00 92.25 263 ILE A N 1
ATOM 2128 C CA . ILE A 1 263 ? -10.722 -0.392 34.351 1.00 92.25 263 ILE A CA 1
ATOM 2129 C C . ILE A 1 263 ? -10.857 1.119 34.487 1.00 92.25 263 ILE A C 1
ATOM 2131 O O . ILE A 1 263 ? -11.948 1.620 34.721 1.00 92.25 263 ILE A O 1
ATOM 2135 N N . ASP A 1 264 ? -9.744 1.817 34.280 1.00 92.00 264 ASP A N 1
ATOM 2136 C CA . ASP A 1 264 ? -9.682 3.276 34.239 1.00 92.00 264 ASP A CA 1
ATOM 2137 C C . ASP A 1 264 ? -9.251 3.775 32.845 1.00 92.00 264 ASP A C 1
ATOM 2139 O O . ASP A 1 264 ? -8.640 3.036 32.057 1.00 92.00 264 ASP A O 1
ATOM 2143 N N . ALA A 1 265 ? -9.520 5.047 32.553 1.00 91.75 265 ALA A N 1
ATOM 2144 C CA . ALA A 1 265 ? -9.165 5.716 31.306 1.00 91.75 265 ALA A CA 1
ATOM 2145 C C . ALA A 1 265 ? -7.660 5.643 31.014 1.00 91.75 265 ALA A C 1
ATOM 2147 O O . ALA A 1 265 ? -7.264 5.456 29.861 1.00 91.75 265 ALA A O 1
ATOM 2148 N N . GLU A 1 266 ? -6.813 5.694 32.047 1.00 92.56 266 GLU A N 1
ATOM 2149 C CA . GLU A 1 266 ? -5.363 5.541 31.896 1.00 92.56 266 GLU A CA 1
ATOM 2150 C C . GLU A 1 266 ? -4.984 4.135 31.392 1.00 92.56 266 GLU A C 1
ATOM 2152 O O . GLU A 1 266 ? -4.093 3.977 30.553 1.00 92.56 266 GLU A O 1
ATOM 2157 N N . MET A 1 267 ? -5.680 3.088 31.852 1.00 91.81 267 MET A N 1
ATOM 2158 C CA . MET A 1 267 ? -5.437 1.718 31.388 1.00 91.81 267 MET A CA 1
ATOM 2159 C C . MET A 1 267 ? -5.866 1.547 29.932 1.00 91.81 267 MET A C 1
ATOM 2161 O O . MET A 1 267 ? -5.131 0.942 29.148 1.00 91.81 267 MET A O 1
ATOM 2165 N N . ARG A 1 268 ? -7.012 2.125 29.549 1.00 94.44 268 ARG A N 1
ATOM 2166 C CA . ARG A 1 268 ? -7.467 2.161 28.151 1.00 94.44 268 ARG A CA 1
ATOM 2167 C C . ARG A 1 268 ? -6.473 2.917 27.269 1.00 94.44 268 ARG A C 1
ATOM 2169 O O . ARG A 1 268 ? -6.154 2.435 26.187 1.00 94.44 268 ARG A O 1
ATOM 2176 N N . ALA A 1 269 ? -5.928 4.042 27.735 1.00 93.81 269 ALA A N 1
ATOM 2177 C CA . ALA A 1 269 ? -4.907 4.800 27.011 1.00 93.81 269 ALA A CA 1
ATOM 2178 C C . ALA A 1 269 ? -3.616 3.991 26.800 1.00 93.81 269 ALA A C 1
ATOM 2180 O O . ALA A 1 269 ? -3.081 3.979 25.694 1.00 93.81 269 ALA A O 1
ATOM 2181 N N . LYS A 1 270 ? -3.153 3.245 27.814 1.00 93.75 270 LYS A N 1
ATOM 2182 C CA . LYS A 1 270 ? -1.987 2.348 27.691 1.00 93.75 270 LYS A CA 1
ATOM 2183 C C . LYS A 1 270 ? -2.208 1.250 26.650 1.00 93.75 270 LYS A C 1
ATOM 2185 O O . LYS A 1 270 ? -1.304 0.961 25.870 1.00 93.75 270 LYS A O 1
ATOM 2190 N N . VAL A 1 271 ? -3.403 0.653 26.612 1.00 93.69 271 VAL A N 1
ATOM 2191 C CA . VAL A 1 271 ? -3.743 -0.360 25.598 1.00 93.69 271 VAL A CA 1
ATOM 2192 C C . VAL A 1 271 ? -3.858 0.258 24.209 1.00 93.69 271 VAL A C 1
ATOM 2194 O O . VAL A 1 271 ? -3.311 -0.302 23.267 1.00 93.69 271 VAL A O 1
ATOM 2197 N N . ALA A 1 272 ? -4.496 1.421 24.074 1.00 94.88 272 ALA A N 1
ATOM 2198 C CA . ALA A 1 272 ? -4.584 2.132 22.801 1.00 94.88 272 ALA A CA 1
ATOM 2199 C C . ALA A 1 272 ? -3.196 2.505 22.258 1.00 94.88 272 ALA A C 1
ATOM 2201 O O . ALA A 1 272 ? -2.918 2.274 21.088 1.00 94.88 272 ALA A O 1
ATOM 2202 N N . TYR A 1 273 ? -2.303 3.006 23.115 1.00 94.56 273 TYR A N 1
ATOM 2203 C CA . TYR A 1 273 ? -0.920 3.303 22.745 1.00 94.56 273 TYR A CA 1
ATOM 2204 C C . TYR A 1 273 ? -0.177 2.056 22.255 1.00 94.56 273 TYR A C 1
ATOM 2206 O O . TYR A 1 273 ? 0.457 2.083 21.205 1.00 94.56 273 TYR A O 1
ATOM 2214 N N . TRP A 1 274 ? -0.309 0.939 22.971 1.00 94.00 274 TRP A N 1
ATOM 2215 C CA . TRP A 1 274 ? 0.286 -0.322 22.539 1.00 94.00 274 TRP A CA 1
ATOM 2216 C C . TRP A 1 274 ? -0.289 -0.810 21.197 1.00 94.00 274 TRP A C 1
ATOM 2218 O O . TRP A 1 274 ? 0.460 -1.264 20.339 1.00 94.00 274 TRP A O 1
ATOM 2228 N N . LEU A 1 275 ? -1.597 -0.657 20.962 1.00 93.25 275 LEU A N 1
ATOM 2229 C CA . LEU A 1 275 ? -2.216 -0.978 19.670 1.00 93.25 275 LEU A CA 1
ATOM 2230 C C . LEU A 1 275 ? -1.703 -0.083 18.533 1.00 93.25 275 LEU A C 1
ATOM 2232 O O . LEU A 1 275 ? -1.569 -0.571 17.417 1.00 93.25 275 LEU A O 1
ATOM 2236 N N . ILE A 1 276 ? -1.386 1.188 18.799 1.00 94.00 276 ILE A N 1
ATOM 2237 C CA . ILE A 1 276 ? -0.754 2.080 17.813 1.00 94.00 276 ILE A CA 1
ATOM 2238 C C . ILE A 1 276 ? 0.633 1.553 17.435 1.00 94.00 276 ILE A C 1
ATOM 2240 O O . ILE A 1 276 ? 0.940 1.453 16.254 1.00 94.00 276 ILE A O 1
ATOM 2244 N N . GLN A 1 277 ? 1.439 1.128 18.412 1.00 91.81 277 GLN A N 1
ATOM 2245 C CA . GLN A 1 277 ? 2.755 0.539 18.133 1.00 91.81 277 GLN A CA 1
ATOM 2246 C C . GLN A 1 277 ? 2.644 -0.729 17.279 1.00 91.81 277 GLN A C 1
ATOM 2248 O O . GLN A 1 277 ? 3.398 -0.906 16.329 1.00 91.81 277 GLN A O 1
ATOM 2253 N N . VAL A 1 278 ? 1.676 -1.601 17.583 1.00 87.75 278 VAL A N 1
ATOM 2254 C CA . VAL A 1 278 ? 1.405 -2.794 16.766 1.00 87.75 278 VAL A CA 1
ATOM 2255 C C . VAL A 1 278 ? 0.948 -2.390 15.360 1.00 87.75 278 VAL A C 1
ATOM 2257 O O . VAL A 1 278 ? 1.410 -2.953 14.374 1.00 87.75 278 VAL A O 1
ATOM 2260 N N . HIS A 1 279 ? 0.065 -1.400 15.236 1.00 89.44 279 HIS A N 1
ATOM 2261 C CA . HIS A 1 279 ? -0.384 -0.886 13.939 1.00 89.44 279 HIS A CA 1
ATOM 2262 C C . HIS A 1 279 ? 0.780 -0.386 13.068 1.00 89.44 279 HIS A C 1
ATOM 2264 O O . HIS A 1 279 ? 0.826 -0.730 11.883 1.00 89.44 279 HIS A O 1
ATOM 2270 N N . GLU A 1 280 ? 1.727 0.350 13.657 1.00 88.06 280 GLU A N 1
ATOM 2271 C CA . GLU A 1 280 ? 2.915 0.870 12.972 1.00 88.06 280 GLU A CA 1
ATOM 2272 C C . GLU A 1 280 ? 3.892 -0.241 12.572 1.00 88.06 280 GLU A C 1
ATOM 2274 O O . GLU A 1 280 ? 4.321 -0.283 11.418 1.00 88.06 280 GLU A O 1
ATOM 2279 N N . GLU A 1 281 ? 4.181 -1.174 13.484 1.00 86.19 281 GLU A N 1
ATOM 2280 C CA . GLU A 1 281 ? 5.094 -2.302 13.247 1.00 86.19 281 GLU A CA 1
ATOM 2281 C C . GLU A 1 281 ? 4.640 -3.147 12.048 1.00 86.19 281 GLU A C 1
ATOM 2283 O O . GLU A 1 281 ? 5.428 -3.485 11.165 1.00 86.19 281 GLU A O 1
ATOM 2288 N N . TYR A 1 282 ? 3.337 -3.435 11.964 1.00 83.50 282 TYR A N 1
ATOM 2289 C CA . TYR A 1 282 ? 2.767 -4.214 10.861 1.00 83.50 282 TYR A CA 1
ATOM 2290 C C . TYR A 1 282 ? 2.358 -3.358 9.657 1.00 83.50 282 TYR A C 1
ATOM 2292 O O . TYR A 1 282 ? 1.883 -3.908 8.660 1.00 83.50 282 TYR A O 1
ATOM 2300 N N . GLN A 1 283 ? 2.549 -2.034 9.698 1.00 85.19 283 GLN A N 1
ATOM 2301 C CA . GLN A 1 283 ? 2.148 -1.095 8.645 1.00 85.19 283 GLN A CA 1
ATOM 2302 C C . GLN A 1 283 ? 0.718 -1.370 8.145 1.00 85.19 283 GLN A C 1
ATOM 2304 O O . GLN A 1 283 ? 0.506 -1.667 6.961 1.00 85.19 283 GLN A O 1
ATOM 2309 N N . LEU A 1 284 ? -0.239 -1.404 9.073 1.00 85.56 284 LEU A N 1
ATOM 2310 C CA . LEU A 1 284 ? -1.655 -1.610 8.760 1.00 85.56 284 LEU A CA 1
ATOM 2311 C C . LEU A 1 284 ? -2.277 -0.309 8.219 1.00 85.56 284 LEU A C 1
ATOM 2313 O O . LEU A 1 284 ? -1.760 0.786 8.448 1.00 85.56 284 LEU A O 1
ATOM 2317 N N . MET A 1 285 ? -3.408 -0.403 7.519 1.00 86.56 285 MET A N 1
ATOM 2318 C CA . MET A 1 285 ? -4.142 0.781 7.060 1.00 86.56 285 MET A CA 1
ATOM 2319 C C . MET A 1 285 ? -4.615 1.630 8.260 1.00 86.56 285 MET A C 1
ATOM 2321 O O . MET A 1 285 ? -4.964 1.068 9.305 1.00 86.56 285 MET A O 1
ATOM 2325 N N . PRO A 1 286 ? -4.638 2.972 8.173 1.00 90.69 286 PRO A N 1
ATOM 2326 C CA . PRO A 1 286 ? -5.109 3.819 9.273 1.00 90.69 286 PRO A CA 1
ATOM 2327 C C . PRO A 1 286 ? -6.573 3.529 9.650 1.00 90.69 286 PRO A C 1
ATOM 2329 O O . PRO A 1 286 ? -6.927 3.543 10.828 1.00 90.69 286 PRO A O 1
ATOM 2332 N N . GLU A 1 287 ? -7.412 3.164 8.679 1.00 89.94 287 GLU A N 1
ATOM 2333 C CA . GLU A 1 287 ? -8.802 2.741 8.878 1.00 89.94 287 GLU A CA 1
ATOM 2334 C C . GLU A 1 287 ? -8.903 1.522 9.807 1.00 89.94 287 GLU A C 1
ATOM 2336 O O . GLU A 1 287 ? -9.822 1.440 10.623 1.00 89.94 287 GLU A O 1
ATOM 2341 N N . THR A 1 288 ? -7.929 0.608 9.747 1.00 92.00 288 THR A N 1
ATOM 2342 C CA . THR A 1 288 ? -7.854 -0.569 10.622 1.00 92.00 288 THR A CA 1
ATOM 2343 C C . THR A 1 288 ? -7.669 -0.155 12.082 1.00 92.00 288 THR A C 1
ATOM 2345 O O . THR A 1 288 ? -8.328 -0.709 12.964 1.00 92.00 288 THR A O 1
ATOM 2348 N N . LEU A 1 289 ? -6.831 0.848 12.364 1.00 93.12 289 LEU A N 1
ATOM 2349 C CA . LEU A 1 289 ? -6.623 1.362 13.722 1.00 93.12 289 LEU A CA 1
ATOM 2350 C C . LEU A 1 289 ? -7.876 2.061 14.264 1.00 93.12 289 LEU A C 1
ATOM 2352 O O . LEU A 1 289 ? -8.290 1.786 15.391 1.00 93.12 289 LEU A O 1
ATOM 2356 N N . TYR A 1 290 ? -8.503 2.928 13.466 1.00 93.06 290 TYR A N 1
ATOM 2357 C CA . TYR A 1 290 ? -9.719 3.628 13.890 1.00 93.06 290 TYR A CA 1
ATOM 2358 C C . TYR A 1 290 ? -10.863 2.652 14.165 1.00 93.06 290 TYR A C 1
ATOM 2360 O O . TYR A 1 290 ? -11.505 2.742 15.213 1.00 93.06 290 TYR A O 1
ATOM 2368 N N . LEU A 1 291 ? -11.057 1.662 13.289 1.00 92.19 291 LEU A N 1
ATOM 2369 C CA . LEU A 1 291 ? -12.054 0.617 13.490 1.00 92.19 291 LEU A CA 1
ATOM 2370 C C . LEU A 1 291 ? -11.729 -0.254 14.714 1.00 92.19 291 LEU A C 1
ATOM 2372 O O . LEU A 1 291 ? -12.628 -0.610 15.469 1.00 92.19 291 LEU A O 1
ATOM 2376 N N . THR A 1 292 ? -10.450 -0.550 14.966 1.00 94.44 292 THR A N 1
ATOM 2377 C CA . THR A 1 292 ? -10.007 -1.282 16.167 1.00 94.44 292 THR A CA 1
ATOM 2378 C C . THR A 1 292 ? -10.433 -0.567 17.446 1.00 94.44 292 THR A C 1
ATOM 2380 O O . THR A 1 292 ? -11.026 -1.185 18.333 1.00 94.44 292 THR A O 1
ATOM 2383 N N . LEU A 1 293 ? -10.135 0.733 17.546 1.00 94.25 293 LEU A N 1
ATOM 2384 C CA . LEU A 1 293 ? -10.484 1.537 18.717 1.00 94.25 293 LEU A CA 1
ATOM 2385 C C . LEU A 1 293 ? -12.004 1.654 18.864 1.00 94.25 293 LEU A C 1
ATOM 2387 O O . LEU A 1 293 ? -12.517 1.485 19.967 1.00 94.25 293 LEU A O 1
ATOM 2391 N N . GLN A 1 294 ? -12.724 1.834 17.756 1.00 92.12 294 GLN A N 1
ATOM 2392 C CA . GLN A 1 294 ? -14.183 1.899 17.752 1.00 92.12 294 GLN A CA 1
ATOM 2393 C C . GLN A 1 294 ? -14.831 0.589 18.233 1.00 92.12 294 GLN A C 1
ATOM 2395 O O . GLN A 1 294 ? -15.731 0.629 19.069 1.00 92.12 294 GLN A O 1
ATOM 2400 N N . ILE A 1 295 ? -14.373 -0.571 17.747 1.00 93.12 295 ILE A N 1
ATOM 2401 C CA . ILE A 1 295 ? -14.859 -1.891 18.189 1.00 93.12 295 ILE A CA 1
ATOM 2402 C C . ILE A 1 295 ? -14.577 -2.085 19.681 1.00 93.12 295 ILE A C 1
ATOM 2404 O O . ILE A 1 295 ? -15.465 -2.502 20.426 1.00 93.12 295 ILE A O 1
ATOM 2408 N N . MET A 1 296 ? -13.360 -1.756 20.125 1.00 94.25 296 MET A N 1
ATOM 2409 C CA . MET A 1 296 ? -12.957 -1.881 21.525 1.00 94.25 296 MET A CA 1
ATOM 2410 C C . MET A 1 296 ? -13.833 -1.013 22.436 1.00 94.25 296 MET A C 1
ATOM 2412 O O . MET A 1 296 ? -14.386 -1.516 23.411 1.00 94.25 296 MET A O 1
ATOM 2416 N N . ASP A 1 297 ? -13.990 0.270 22.116 1.00 92.88 297 ASP A N 1
ATOM 2417 C CA . ASP A 1 297 ? -14.755 1.213 22.931 1.00 92.88 297 ASP A CA 1
ATOM 2418 C C . ASP A 1 297 ? -16.255 0.869 22.952 1.00 92.88 297 ASP A C 1
ATOM 2420 O O . ASP A 1 297 ? -16.879 0.889 24.013 1.00 92.88 297 ASP A O 1
ATOM 2424 N N . ARG A 1 298 ? -16.839 0.463 21.814 1.00 91.12 298 ARG A N 1
ATOM 2425 C CA . ARG A 1 298 ? -18.235 -0.007 21.767 1.00 91.12 298 ARG A CA 1
ATOM 2426 C C . ARG A 1 298 ? -18.429 -1.275 22.592 1.00 91.12 298 ARG A C 1
ATOM 2428 O O . ARG A 1 298 ? -19.404 -1.374 23.331 1.00 91.12 298 ARG A O 1
ATOM 2435 N N . TYR A 1 299 ? -17.495 -2.219 22.538 1.00 92.50 299 TYR A N 1
ATOM 2436 C CA . TYR A 1 299 ? -17.570 -3.420 23.367 1.00 92.50 299 TYR A CA 1
ATOM 2437 C C . TYR A 1 299 ? -17.493 -3.094 24.868 1.00 92.50 299 TYR A C 1
ATOM 2439 O O . TYR A 1 299 ? -18.291 -3.614 25.649 1.00 92.50 299 TYR A O 1
ATOM 2447 N N . LEU A 1 300 ? -16.592 -2.190 25.271 1.00 92.94 300 LEU A N 1
ATOM 2448 C CA . LEU A 1 300 ? -16.479 -1.718 26.658 1.00 92.94 300 LEU A CA 1
ATOM 2449 C C . LEU A 1 300 ? -17.707 -0.918 27.121 1.00 92.94 300 LEU A C 1
ATOM 2451 O O . LEU A 1 300 ? -17.972 -0.858 28.319 1.00 92.94 300 LEU A O 1
ATOM 2455 N N . SER A 1 301 ? -18.489 -0.348 26.205 1.00 91.19 301 SER A N 1
ATOM 2456 C CA . SER A 1 301 ? -19.754 0.306 26.561 1.00 91.19 301 SER A CA 1
ATOM 2457 C C . SER A 1 301 ? -20.870 -0.665 26.957 1.00 91.19 301 SER A C 1
ATOM 2459 O O . SER A 1 301 ? -21.769 -0.293 27.705 1.00 91.19 301 SER A O 1
ATOM 2461 N N . ILE A 1 302 ? -20.793 -1.921 26.505 1.00 90.50 302 ILE A N 1
ATOM 2462 C CA . ILE A 1 302 ? -21.828 -2.943 26.727 1.00 90.50 302 ILE A CA 1
ATOM 2463 C C . ILE A 1 302 ? -21.392 -3.951 27.796 1.00 90.50 302 ILE A C 1
ATOM 2465 O O . ILE A 1 302 ? -22.211 -4.453 28.567 1.00 90.50 302 ILE A O 1
ATOM 2469 N N . GLN A 1 303 ? -20.101 -4.283 27.834 1.00 91.19 303 GLN A N 1
ATOM 2470 C CA . GLN A 1 303 ? -19.561 -5.357 28.656 1.00 91.19 303 GLN A CA 1
ATOM 2471 C C . GLN A 1 303 ? -18.558 -4.817 29.679 1.00 91.19 303 GLN A C 1
ATOM 2473 O O . GLN A 1 303 ? -17.584 -4.145 29.338 1.00 91.19 303 GLN A O 1
ATOM 2478 N N . THR A 1 304 ? -18.739 -5.191 30.948 1.00 92.31 304 THR A N 1
ATOM 2479 C CA . THR A 1 304 ? -17.720 -4.964 31.978 1.00 92.31 304 THR A CA 1
ATOM 2480 C C . THR A 1 304 ? -16.572 -5.953 31.803 1.00 92.31 304 THR A C 1
ATOM 2482 O O . THR A 1 304 ? -16.783 -7.158 31.606 1.00 92.31 304 THR A O 1
ATOM 2485 N N . VAL A 1 305 ? -15.341 -5.442 31.833 1.00 92.75 305 VAL A N 1
ATOM 2486 C CA . VAL A 1 305 ? -14.126 -6.215 31.545 1.00 92.75 305 VAL A CA 1
ATOM 2487 C C . VAL A 1 305 ? -13.160 -6.108 32.724 1.00 92.75 305 VAL A C 1
ATOM 2489 O O . VAL A 1 305 ? -13.050 -5.075 33.375 1.00 92.75 305 VAL A O 1
ATOM 2492 N N . LYS A 1 306 ? -12.440 -7.193 33.020 1.00 93.25 306 LYS A N 1
ATOM 2493 C CA . LYS A 1 306 ? -11.408 -7.200 34.067 1.00 93.25 306 LYS A CA 1
ATOM 2494 C C . LYS A 1 306 ? -10.118 -6.577 33.548 1.00 93.25 306 LYS A C 1
ATOM 2496 O O . LYS A 1 306 ? -9.774 -6.749 32.374 1.00 93.25 306 LYS A O 1
ATOM 2501 N N . ARG A 1 307 ? -9.313 -5.981 34.432 1.00 89.50 307 ARG A N 1
ATOM 2502 C CA . ARG A 1 307 ? -8.024 -5.354 34.057 1.00 89.50 307 ARG A CA 1
ATOM 2503 C C . ARG A 1 307 ? -7.111 -6.280 33.241 1.00 89.50 307 ARG A C 1
ATOM 2505 O O . ARG A 1 307 ? -6.476 -5.860 32.280 1.00 89.50 307 ARG A O 1
ATOM 2512 N N . ARG A 1 308 ? -7.077 -7.564 33.606 1.00 88.25 308 ARG A N 1
ATOM 2513 C CA . ARG A 1 308 ? -6.218 -8.603 33.001 1.00 88.25 308 ARG A CA 1
ATOM 2514 C C . ARG A 1 308 ? -6.606 -8.938 31.559 1.00 88.25 308 ARG A C 1
ATOM 2516 O O . ARG A 1 308 ? -5.788 -9.434 30.799 1.00 88.25 308 ARG A O 1
ATOM 2523 N N . THR A 1 309 ? -7.867 -8.707 31.203 1.00 90.31 309 THR A N 1
ATOM 2524 C CA . THR A 1 309 ? -8.442 -9.075 29.904 1.00 90.31 309 THR A CA 1
ATOM 2525 C C . THR A 1 309 ? -8.536 -7.897 28.940 1.00 90.31 309 THR A C 1
ATOM 2527 O O . THR A 1 309 ? -8.818 -8.113 27.768 1.00 90.31 309 THR A O 1
ATOM 2530 N N . LEU A 1 310 ? -8.271 -6.666 29.389 1.00 92.06 310 LEU A N 1
ATOM 2531 C CA . LEU A 1 310 ? -8.408 -5.463 28.562 1.00 92.06 310 LEU A CA 1
ATOM 2532 C C . LEU A 1 310 ? -7.502 -5.487 27.321 1.00 92.06 310 LEU A C 1
ATOM 2534 O O . LEU A 1 310 ? -7.977 -5.262 26.211 1.00 92.06 310 LEU A O 1
ATOM 2538 N N . GLN A 1 311 ? -6.221 -5.838 27.483 1.00 90.69 311 GLN A N 1
ATOM 2539 C CA . GLN A 1 311 ? -5.303 -6.005 26.346 1.00 90.69 311 GLN A CA 1
ATOM 2540 C C . GLN A 1 311 ? -5.807 -7.066 25.363 1.00 90.69 311 GLN A C 1
ATOM 2542 O O . GLN A 1 311 ? -5.737 -6.883 24.152 1.00 90.69 311 GLN A O 1
ATOM 2547 N N . PHE A 1 312 ? -6.371 -8.157 25.885 1.00 91.25 312 PHE A N 1
ATOM 2548 C CA . PHE A 1 312 ? -6.909 -9.235 25.066 1.00 91.25 312 PHE A CA 1
ATOM 2549 C C . PHE A 1 312 ? -8.134 -8.791 24.253 1.00 91.25 312 PHE A C 1
ATOM 2551 O O . PHE A 1 312 ? -8.258 -9.173 23.090 1.00 91.25 312 PHE A O 1
ATOM 2558 N N . VAL A 1 313 ? -9.003 -7.943 24.813 1.00 93.69 313 VAL A N 1
ATOM 2559 C CA . VAL A 1 313 ? -10.110 -7.318 24.069 1.00 93.69 313 VAL A CA 1
ATOM 2560 C C . VAL A 1 313 ? -9.574 -6.416 22.956 1.00 93.69 313 VAL A C 1
ATOM 2562 O O . VAL A 1 313 ? -10.033 -6.533 21.821 1.00 93.69 313 VAL A O 1
ATOM 2565 N N . GLY A 1 314 ? -8.576 -5.573 23.240 1.00 93.62 314 GLY A N 1
ATOM 2566 C CA . GLY A 1 314 ? -7.964 -4.691 22.238 1.00 93.62 314 GLY A CA 1
ATOM 2567 C C . GLY A 1 314 ? -7.353 -5.463 21.063 1.00 93.62 314 GLY A C 1
ATOM 2568 O O . GLY A 1 314 ? -7.623 -5.162 19.903 1.00 93.62 314 GLY A O 1
ATOM 2569 N N . ILE A 1 315 ? -6.619 -6.535 21.363 1.00 91.44 315 ILE A N 1
ATOM 2570 C CA . ILE A 1 315 ? -6.036 -7.448 20.371 1.00 91.44 315 ILE A CA 1
ATOM 2571 C C . ILE A 1 315 ? -7.105 -8.108 19.490 1.00 91.44 315 ILE A C 1
ATOM 2573 O O . ILE A 1 315 ? -6.983 -8.122 18.266 1.00 91.44 315 ILE A O 1
ATOM 2577 N N . ASN A 1 316 ? -8.157 -8.668 20.096 1.00 92.81 316 ASN A N 1
ATOM 2578 C CA . ASN A 1 316 ? -9.223 -9.318 19.330 1.00 92.81 316 ASN A CA 1
ATOM 2579 C C . ASN A 1 316 ? -10.009 -8.301 18.492 1.00 92.81 316 ASN A C 1
ATOM 2581 O O . ASN A 1 316 ? -10.388 -8.613 17.367 1.00 92.81 316 ASN A O 1
ATOM 2585 N N . SER A 1 317 ? -10.176 -7.074 18.990 1.00 94.75 317 SER A N 1
ATOM 2586 C CA . SER A 1 317 ? -10.769 -5.970 18.225 1.00 94.75 317 SER A CA 1
ATOM 2587 C C . SER A 1 317 ? -9.926 -5.636 16.990 1.00 94.75 317 SER A C 1
ATOM 2589 O O . SER A 1 317 ? -10.476 -5.470 15.903 1.00 94.75 317 SER A O 1
ATOM 2591 N N . MET A 1 318 ? -8.594 -5.637 17.124 1.00 91.81 318 MET A N 1
ATOM 2592 C CA . MET A 1 318 ? -7.680 -5.416 16.000 1.00 91.81 318 MET A CA 1
ATOM 2593 C C . MET A 1 318 ? -7.725 -6.553 14.982 1.00 91.81 318 MET A C 1
ATOM 2595 O O . MET A 1 318 ? -7.771 -6.304 13.783 1.00 91.81 318 MET A O 1
ATOM 2599 N N . LEU A 1 319 ? -7.783 -7.806 15.439 1.00 90.38 319 LEU A N 1
ATOM 2600 C CA . LEU A 1 319 ? -7.958 -8.960 14.554 1.00 90.38 319 LEU A CA 1
ATOM 2601 C C . LEU A 1 319 ? -9.246 -8.868 13.727 1.00 90.38 319 LEU A C 1
ATOM 2603 O O . LEU A 1 319 ? -9.219 -9.165 12.532 1.00 90.38 319 LEU A O 1
ATOM 2607 N N . ILE A 1 320 ? -10.357 -8.464 14.351 1.00 91.75 320 ILE A N 1
ATOM 2608 C CA . ILE A 1 320 ? -11.640 -8.265 13.664 1.00 91.75 320 ILE A CA 1
ATOM 2609 C C . ILE A 1 320 ? -11.510 -7.140 12.630 1.00 91.75 320 ILE A C 1
ATOM 2611 O O . ILE A 1 320 ? -11.883 -7.334 11.473 1.00 91.75 320 ILE A O 1
ATOM 2615 N N . ALA A 1 321 ? -10.926 -6.000 13.012 1.00 91.62 321 ALA A N 1
ATOM 2616 C CA . ALA A 1 321 ? -10.716 -4.871 12.109 1.00 91.62 321 ALA A CA 1
ATOM 2617 C C . ALA A 1 321 ? -9.832 -5.245 10.908 1.00 91.62 321 ALA A C 1
ATOM 2619 O O . ALA A 1 321 ? -10.190 -4.945 9.771 1.00 91.62 321 ALA A O 1
ATOM 2620 N N . CYS A 1 322 ? -8.739 -5.981 11.134 1.00 89.38 322 CYS A N 1
ATOM 2621 C CA . CYS A 1 322 ? -7.877 -6.497 10.071 1.00 89.38 322 CYS A CA 1
ATOM 2622 C C . CYS A 1 322 ? -8.652 -7.395 9.099 1.00 89.38 322 CYS A C 1
ATOM 2624 O O . CYS A 1 322 ? -8.534 -7.233 7.891 1.00 89.38 322 CYS A O 1
ATOM 2626 N N . LYS A 1 323 ? -9.478 -8.324 9.599 1.00 87.06 323 LYS A N 1
ATOM 2627 C CA . LYS A 1 323 ? -10.303 -9.192 8.736 1.00 87.06 323 LYS A CA 1
ATOM 2628 C C . LYS A 1 323 ? -11.318 -8.402 7.903 1.00 87.06 323 LYS A C 1
ATOM 2630 O O . LYS A 1 323 ? -11.674 -8.848 6.815 1.00 87.06 323 LYS A O 1
ATOM 2635 N N . TYR A 1 324 ? -11.791 -7.269 8.417 1.00 87.31 324 TYR A N 1
ATOM 2636 C CA . TYR A 1 324 ? -12.802 -6.439 7.767 1.00 87.31 324 TYR A CA 1
ATOM 2637 C C . TYR A 1 324 ? -12.213 -5.482 6.717 1.00 87.31 324 TYR A C 1
ATOM 2639 O O . TYR A 1 324 ? -12.704 -5.418 5.588 1.00 87.31 324 TYR A O 1
ATOM 2647 N N . VAL A 1 325 ? -11.162 -4.740 7.077 1.00 85.56 325 VAL A N 1
ATOM 2648 C CA . VAL A 1 325 ? -10.575 -3.673 6.247 1.00 85.56 325 VAL A CA 1
ATOM 2649 C C . VAL A 1 325 ? -9.536 -4.224 5.275 1.00 85.56 325 VAL A C 1
ATOM 2651 O O . VAL A 1 325 ? -9.560 -3.898 4.087 1.00 85.56 325 VAL A O 1
ATOM 2654 N N . GLU A 1 326 ? -8.659 -5.112 5.742 1.00 80.69 326 GLU A N 1
ATOM 2655 C CA . GLU A 1 326 ? -7.554 -5.669 4.957 1.00 80.69 326 GLU A CA 1
ATOM 2656 C C . GLU A 1 326 ? -8.069 -6.828 4.075 1.00 80.69 326 GLU A C 1
ATOM 2658 O O . GLU A 1 326 ? -7.627 -7.971 4.185 1.00 80.69 326 GLU A O 1
ATOM 2663 N N . LYS A 1 327 ? -9.048 -6.540 3.194 1.00 61.47 327 LYS A N 1
ATOM 2664 C CA . LYS A 1 327 ? -9.834 -7.484 2.357 1.00 61.47 327 LYS A CA 1
ATOM 2665 C C . LYS A 1 327 ? -9.008 -8.530 1.590 1.00 61.47 327 LYS A C 1
ATOM 2667 O O . LYS A 1 327 ? -9.539 -9.562 1.184 1.00 61.47 327 LYS A O 1
ATOM 2672 N N . ARG A 1 328 ? -7.713 -8.288 1.380 1.00 56.94 328 ARG A N 1
ATOM 2673 C CA . ARG A 1 328 ? -6.736 -9.318 1.010 1.00 56.94 328 ARG A CA 1
ATOM 2674 C C . ARG A 1 328 ? -6.099 -9.826 2.293 1.00 56.94 328 ARG A C 1
ATOM 2676 O O . ARG A 1 328 ? -5.240 -9.135 2.824 1.00 56.94 328 ARG A O 1
ATOM 2683 N N . GLY A 1 329 ? -6.478 -11.026 2.742 1.00 58.81 329 GLY A N 1
ATOM 2684 C CA . GLY A 1 329 ? -5.822 -11.724 3.851 1.00 58.81 329 GLY A CA 1
ATOM 2685 C C . GLY A 1 329 ? -4.304 -11.738 3.662 1.00 58.81 329 GLY A C 1
ATOM 2686 O O . GLY A 1 329 ? -3.762 -12.569 2.938 1.00 58.81 329 GLY A O 1
ATOM 2687 N N . SER A 1 330 ? -3.647 -10.745 4.252 1.00 51.91 330 SER A N 1
ATOM 2688 C CA . SER A 1 330 ? -2.229 -10.468 4.082 1.00 51.91 330 SER A CA 1
ATOM 2689 C C . SER A 1 330 ? -1.434 -11.404 4.992 1.00 51.91 330 SER A C 1
ATOM 2691 O O . SER A 1 330 ? -1.915 -11.713 6.089 1.00 51.91 330 SER A O 1
ATOM 2693 N N . PRO A 1 331 ? -0.216 -11.827 4.602 1.00 61.31 331 PRO A N 1
ATOM 2694 C CA . PRO A 1 331 ? 0.735 -12.504 5.490 1.00 61.31 331 PRO A CA 1
ATOM 2695 C C . PRO A 1 331 ? 0.810 -11.876 6.894 1.00 61.31 331 PRO A C 1
ATOM 2697 O O . PRO A 1 331 ? 0.828 -12.595 7.889 1.00 61.31 331 PRO A O 1
ATOM 2700 N N . LYS A 1 332 ? 0.663 -10.546 6.977 1.00 67.19 332 LYS A N 1
ATOM 2701 C CA . LYS A 1 332 ? 0.611 -9.763 8.221 1.00 67.19 332 LYS A CA 1
ATOM 2702 C C . LYS A 1 332 ? -0.459 -10.232 9.214 1.00 67.19 332 LYS A C 1
ATOM 2704 O O . LYS A 1 332 ? -0.200 -10.307 10.406 1.00 67.19 332 LYS A O 1
ATOM 2709 N N . VAL A 1 333 ? -1.663 -10.598 8.756 1.00 70.31 333 VAL A N 1
ATOM 2710 C CA . VAL A 1 333 ? -2.727 -11.104 9.651 1.00 70.31 333 VAL A CA 1
ATOM 2711 C C . VAL A 1 333 ? -2.373 -12.496 10.173 1.00 70.31 333 VAL A C 1
ATOM 2713 O O . VAL A 1 333 ? -2.667 -12.821 11.322 1.00 70.31 333 VAL A O 1
ATOM 2716 N N . HIS A 1 334 ? -1.730 -13.325 9.347 1.00 75.50 334 HIS A N 1
ATOM 2717 C CA . HIS A 1 334 ? -1.269 -14.646 9.767 1.00 75.50 334 HIS A CA 1
ATOM 2718 C C . HIS A 1 334 ? -0.168 -14.548 10.830 1.00 75.50 334 HIS A C 1
ATOM 2720 O O . HIS A 1 334 ? -0.222 -15.276 11.820 1.00 75.50 334 HIS A O 1
ATOM 2726 N N . GLU A 1 335 ? 0.775 -13.624 10.653 1.00 78.19 335 GLU A N 1
ATOM 2727 C CA . GLU A 1 335 ? 1.833 -13.309 11.619 1.00 78.19 335 GLU A CA 1
ATOM 2728 C C . GLU A 1 335 ? 1.259 -12.760 12.930 1.00 78.19 335 GLU A C 1
ATOM 2730 O O . GLU A 1 335 ? 1.588 -13.234 14.014 1.00 78.19 335 GLU A O 1
ATOM 2735 N N . LEU A 1 336 ? 0.298 -11.842 12.846 1.00 78.44 336 LEU A N 1
ATOM 2736 C CA . LEU A 1 336 ? -0.378 -11.297 14.020 1.00 78.44 336 LEU A CA 1
ATOM 2737 C C . LEU A 1 336 ? -1.108 -12.411 14.804 1.00 78.44 336 LEU A C 1
ATOM 2739 O O . LEU A 1 336 ? -0.986 -12.524 16.024 1.00 78.44 336 LEU A O 1
ATOM 2743 N N . VAL A 1 337 ? -1.802 -13.318 14.102 1.00 78.56 337 VAL A N 1
ATOM 2744 C CA . VAL A 1 337 ? -2.444 -14.499 14.708 1.00 78.56 337 VAL A CA 1
ATOM 2745 C C . VAL A 1 337 ? -1.422 -15.485 15.281 1.00 78.56 337 VAL A C 1
ATOM 2747 O O . VAL A 1 337 ? -1.710 -16.111 16.304 1.00 78.56 337 VAL A O 1
ATOM 2750 N N . SER A 1 338 ? -0.263 -15.673 14.644 1.00 79.25 338 SER A N 1
ATOM 2751 C CA . SER A 1 338 ? 0.764 -16.603 15.126 1.00 79.25 338 SER A CA 1
ATOM 2752 C C . SER A 1 338 ? 1.369 -16.110 16.440 1.00 79.25 338 SER A C 1
ATOM 2754 O O . SER A 1 338 ? 1.428 -16.882 17.398 1.00 79.25 338 SER A O 1
ATOM 2756 N N . ILE A 1 339 ? 1.668 -14.814 16.541 1.00 78.12 339 ILE A N 1
ATOM 2757 C CA . ILE A 1 339 ? 2.152 -14.169 17.766 1.00 78.12 339 ILE A CA 1
ATOM 2758 C C . ILE A 1 339 ? 1.117 -14.294 18.877 1.00 78.12 339 ILE A C 1
ATOM 2760 O O . ILE A 1 339 ? 1.430 -14.749 19.977 1.00 78.12 339 ILE A O 1
ATOM 2764 N N . PHE A 1 340 ? -0.151 -14.000 18.585 1.00 72.69 340 PHE A N 1
ATOM 2765 C CA . PHE A 1 340 ? -1.194 -14.148 19.593 1.00 72.69 340 PHE A CA 1
ATOM 2766 C C . PHE A 1 340 ? -1.417 -15.587 20.021 1.00 72.69 340 PHE A C 1
ATOM 2768 O O . PHE A 1 340 ? -1.757 -15.799 21.178 1.00 72.69 340 PHE A O 1
ATOM 2775 N N . ARG A 1 341 ? -1.202 -16.577 19.149 1.00 67.00 341 ARG A N 1
ATOM 2776 C CA . ARG A 1 341 ? -1.242 -17.990 19.544 1.00 67.00 341 ARG A CA 1
ATOM 2777 C C . ARG A 1 341 ? -0.113 -18.386 20.488 1.00 67.00 341 ARG A C 1
ATOM 2779 O O . ARG A 1 341 ? -0.315 -19.297 21.288 1.00 67.00 341 ARG A O 1
ATOM 2786 N N . MET A 1 342 ? 1.043 -17.725 20.404 1.00 67.25 342 MET A N 1
ATOM 2787 C CA . MET A 1 342 ? 2.130 -17.925 21.365 1.00 67.25 342 MET A CA 1
ATOM 2788 C C . MET A 1 342 ? 1.758 -17.372 22.746 1.00 67.25 342 MET A C 1
ATOM 2790 O O . MET A 1 342 ? 2.142 -17.952 23.756 1.00 67.25 342 MET A O 1
ATOM 2794 N N . THR A 1 343 ? 0.974 -16.290 22.804 1.00 71.06 343 THR A N 1
ATOM 2795 C CA . THR A 1 343 ? 0.543 -15.670 24.071 1.00 71.06 343 THR A CA 1
ATOM 2796 C C . THR A 1 343 ? -0.761 -16.257 24.631 1.00 71.06 343 THR A C 1
ATOM 2798 O O . THR A 1 343 ? -0.925 -16.370 25.844 1.00 71.06 343 THR A O 1
ATOM 2801 N N . TYR A 1 344 ? -1.702 -16.643 23.767 1.00 74.44 344 TYR A N 1
ATOM 2802 C CA . TYR A 1 344 ? -3.061 -17.060 24.114 1.00 74.44 344 TYR A CA 1
ATOM 2803 C C . TYR A 1 344 ? -3.519 -18.240 23.255 1.00 74.44 344 TYR A C 1
ATOM 2805 O O . TYR A 1 344 ? -3.320 -18.281 22.046 1.00 74.44 344 TYR A O 1
ATOM 2813 N N . ASN A 1 345 ? -4.224 -19.201 23.852 1.00 84.19 345 ASN A N 1
ATOM 2814 C CA . ASN A 1 345 ? -4.702 -20.355 23.092 1.00 84.19 345 ASN A CA 1
ATOM 2815 C C . ASN A 1 345 ? -5.738 -19.937 22.024 1.00 84.19 345 ASN A C 1
ATOM 2817 O O . ASN A 1 345 ? -6.602 -19.091 22.273 1.00 84.19 345 ASN A O 1
ATOM 2821 N N . LYS A 1 346 ? -5.716 -20.596 20.857 1.00 82.19 346 LYS A N 1
ATOM 2822 C CA . LYS A 1 346 ? -6.638 -20.346 19.729 1.00 82.19 346 LYS A CA 1
ATOM 2823 C C . LYS A 1 346 ? -8.108 -20.371 20.164 1.00 82.19 346 LYS A C 1
ATOM 2825 O O . LYS A 1 346 ? -8.914 -19.591 19.666 1.00 82.19 346 LYS A O 1
ATOM 2830 N N . SER A 1 347 ? -8.457 -21.262 21.089 1.00 85.19 347 SER A N 1
ATOM 2831 C CA . SER A 1 347 ? -9.815 -21.388 21.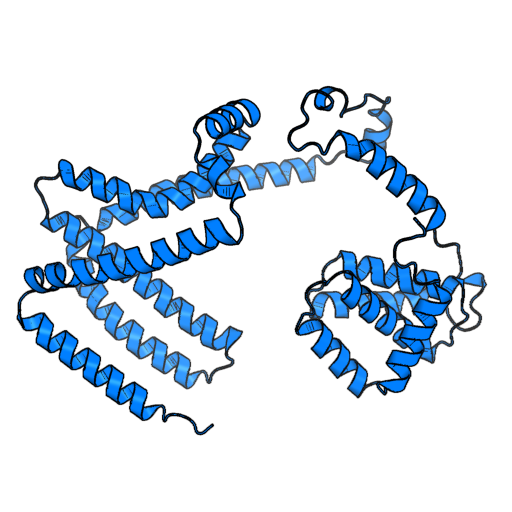626 1.00 85.19 347 SER A CA 1
ATOM 2832 C C . SER A 1 347 ? -10.279 -20.137 22.376 1.00 85.19 347 SER A C 1
ATOM 2834 O O . SER A 1 347 ? -11.442 -19.766 22.255 1.00 85.19 347 SER A O 1
ATOM 2836 N N . TYR A 1 348 ? -9.392 -19.462 23.112 1.00 85.94 348 TYR A N 1
ATOM 2837 C CA . TYR A 1 348 ? -9.722 -18.216 23.806 1.00 85.94 348 TYR A CA 1
ATOM 2838 C C . TYR A 1 348 ? -9.881 -17.052 22.833 1.00 85.94 348 TYR A C 1
ATOM 2840 O O . TYR A 1 348 ? -10.803 -16.261 23.008 1.00 85.94 348 TYR A O 1
ATOM 2848 N N . ILE A 1 349 ? -9.033 -16.977 21.800 1.00 87.75 349 ILE A N 1
ATOM 2849 C CA . ILE A 1 349 ? -9.124 -15.949 20.748 1.00 87.75 349 ILE A CA 1
ATOM 2850 C C . ILE A 1 349 ? -10.488 -16.049 20.062 1.00 87.75 349 ILE A C 1
ATOM 2852 O O . ILE A 1 349 ? -11.252 -15.095 20.059 1.00 87.75 349 ILE A O 1
ATOM 2856 N N . LEU A 1 350 ? -10.861 -17.245 19.595 1.00 88.38 350 LEU A N 1
ATOM 2857 C CA . LEU A 1 350 ? -12.152 -17.453 18.931 1.00 88.38 350 LEU A CA 1
ATOM 2858 C C . LEU A 1 350 ? -13.351 -17.183 19.852 1.00 88.38 350 LEU A C 1
ATOM 2860 O O . LEU A 1 350 ? -14.361 -16.653 19.397 1.00 88.38 350 LEU A O 1
ATOM 2864 N N . LYS A 1 351 ? -13.256 -17.528 21.144 1.00 91.94 351 LYS A N 1
ATOM 2865 C CA . LYS A 1 351 ? -14.310 -17.219 22.123 1.00 91.94 351 LYS A CA 1
ATOM 2866 C C . LYS A 1 351 ? -14.474 -15.715 22.331 1.00 91.94 351 LYS A C 1
ATOM 2868 O O . LYS A 1 351 ? -15.605 -15.254 22.429 1.00 91.94 351 LYS A O 1
ATOM 2873 N N . MET A 1 352 ? -13.373 -14.968 22.404 1.00 91.31 352 MET A N 1
ATOM 2874 C CA . MET A 1 352 ? -13.418 -13.516 22.578 1.00 91.31 352 MET A CA 1
ATOM 2875 C C . MET A 1 352 ? -13.895 -12.816 21.312 1.00 91.31 352 MET A C 1
ATOM 2877 O O . MET A 1 352 ? -14.769 -11.965 21.397 1.00 91.31 352 MET A O 1
ATOM 2881 N N . GLU A 1 353 ? -13.393 -13.220 20.146 1.00 92.12 353 GLU A N 1
ATOM 2882 C CA . GLU A 1 353 ? -13.858 -12.720 18.853 1.00 92.12 353 GLU A CA 1
ATOM 2883 C C . GLU A 1 353 ? -15.372 -12.906 18.705 1.00 92.12 353 GLU A C 1
ATOM 2885 O O . GLU A 1 353 ? -16.090 -11.949 18.425 1.00 92.12 353 GLU A O 1
ATOM 2890 N N . LYS A 1 354 ? -15.872 -14.113 18.999 1.00 93.44 354 LYS A N 1
ATOM 2891 C CA . LYS A 1 354 ? -17.309 -14.390 19.012 1.00 93.44 354 LYS A CA 1
ATOM 2892 C C . LYS A 1 354 ? -18.052 -13.522 20.031 1.00 93.44 354 LYS A C 1
ATOM 2894 O O . LYS A 1 354 ? -19.071 -12.944 19.690 1.00 93.44 354 LYS A O 1
ATOM 2899 N N . SER A 1 355 ? -17.537 -13.392 21.255 1.00 94.31 355 SER A N 1
ATOM 2900 C CA . SER A 1 355 ? -18.151 -12.556 22.296 1.00 94.31 355 SER A CA 1
ATOM 2901 C C . SER A 1 355 ? -18.257 -11.088 21.878 1.00 94.31 355 SER A C 1
ATOM 2903 O O . SER A 1 355 ? -19.272 -10.456 22.148 1.00 94.31 355 SER A O 1
ATOM 2905 N N . ILE A 1 356 ? -17.230 -10.539 21.223 1.00 94.56 356 ILE A N 1
ATOM 2906 C CA . ILE A 1 356 ? -17.237 -9.157 20.730 1.00 94.56 356 ILE A CA 1
ATOM 2907 C C . ILE A 1 356 ? -18.285 -8.999 19.627 1.00 94.56 356 ILE A C 1
ATOM 2909 O O . ILE A 1 356 ? -19.110 -8.095 19.703 1.00 94.56 356 ILE A O 1
ATOM 2913 N N . LEU A 1 357 ? -18.293 -9.895 18.638 1.00 93.69 357 LEU A N 1
ATOM 2914 C CA . LEU A 1 357 ? -19.235 -9.835 17.518 1.00 93.69 357 LEU A CA 1
ATOM 2915 C C . LEU A 1 357 ? -20.690 -10.025 17.966 1.00 93.69 357 LEU A C 1
ATOM 2917 O O . LEU A 1 357 ? -21.551 -9.256 17.545 1.00 93.69 357 LEU A O 1
ATOM 2921 N N . ASP A 1 358 ? -20.945 -10.983 18.860 1.00 94.06 358 ASP A N 1
ATOM 2922 C CA . ASP A 1 358 ? -22.277 -11.253 19.410 1.00 94.06 358 ASP A CA 1
ATOM 2923 C C . ASP A 1 358 ? -22.784 -10.073 20.257 1.00 94.06 358 ASP A C 1
ATOM 2925 O O . ASP A 1 358 ? -23.972 -9.778 20.244 1.00 94.06 358 ASP A O 1
ATOM 2929 N N . LYS A 1 359 ? -21.905 -9.365 20.983 1.00 92.31 359 LYS A N 1
ATOM 2930 C CA . LYS A 1 359 ? -22.288 -8.171 21.761 1.00 92.31 359 LYS A CA 1
ATOM 2931 C C . LYS A 1 359 ? -22.509 -6.926 20.910 1.00 92.31 359 LYS A C 1
ATOM 2933 O O . LYS A 1 359 ? -23.193 -6.017 21.363 1.00 92.31 359 LYS A O 1
ATOM 2938 N N . LEU A 1 360 ? -21.915 -6.870 19.722 1.00 89.56 360 LEU A N 1
ATOM 2939 C CA . LEU A 1 360 ? -22.077 -5.767 18.774 1.00 89.56 360 LEU A CA 1
ATOM 2940 C C . LEU A 1 360 ? -23.154 -6.051 17.717 1.00 89.56 360 LEU A C 1
ATOM 2942 O O . LEU A 1 360 ? -23.249 -5.298 16.748 1.00 89.56 360 LEU A O 1
ATOM 2946 N N . ASP A 1 361 ? -23.920 -7.138 17.864 1.00 89.00 361 ASP A N 1
ATOM 2947 C CA . ASP A 1 361 ? -24.916 -7.607 16.892 1.00 89.00 361 ASP A CA 1
ATOM 2948 C C . ASP A 1 361 ? -24.365 -7.662 15.455 1.00 89.00 361 ASP A C 1
ATOM 2950 O O . ASP A 1 361 ? -25.047 -7.323 14.490 1.00 89.00 361 ASP A O 1
ATOM 2954 N N . TRP A 1 362 ? -23.088 -8.040 15.307 1.00 88.31 362 TRP A N 1
ATOM 2955 C CA . TRP A 1 362 ? -22.360 -8.079 14.028 1.00 88.31 362 TRP A CA 1
ATOM 2956 C C . TRP A 1 362 ? -22.280 -6.739 13.269 1.00 88.31 362 TRP A C 1
ATOM 2958 O O . TRP A 1 362 ? -21.790 -6.685 12.139 1.00 88.31 362 TRP A O 1
ATOM 2968 N N . SER A 1 363 ? -22.678 -5.633 13.898 1.00 85.62 363 SER A N 1
ATOM 2969 C CA . SER A 1 363 ? -22.598 -4.286 13.345 1.00 85.62 363 SER A CA 1
ATOM 2970 C C . SER A 1 363 ? -21.260 -3.642 13.711 1.00 85.62 363 SER A C 1
ATOM 2972 O O . SER A 1 363 ? -21.098 -3.069 14.789 1.00 85.62 363 SER A O 1
ATOM 2974 N N . LEU A 1 364 ? -20.277 -3.711 12.808 1.00 82.94 364 LEU A N 1
ATOM 2975 C CA . LEU A 1 364 ? -18.943 -3.131 13.026 1.00 82.94 364 LEU A CA 1
ATOM 2976 C C . LEU A 1 364 ? -18.890 -1.623 12.732 1.00 82.94 364 LEU A C 1
ATOM 2978 O O . LEU A 1 364 ? -18.230 -0.889 13.461 1.00 82.94 364 LEU A O 1
ATOM 2982 N N . THR A 1 365 ? -19.630 -1.156 11.723 1.00 73.94 365 THR A N 1
ATOM 2983 C CA . THR A 1 365 ? -19.585 0.228 11.207 1.00 73.94 365 THR A CA 1
ATOM 2984 C C . THR A 1 365 ? -20.860 1.046 11.471 1.00 73.94 365 THR A C 1
ATOM 2986 O O . THR A 1 365 ? -21.011 2.115 10.890 1.00 73.94 365 THR A O 1
ATOM 2989 N N . GLY A 1 366 ? -21.771 0.560 12.325 1.00 61.88 366 GLY A N 1
ATOM 2990 C CA . GLY A 1 366 ? -23.095 1.159 12.570 1.00 61.88 366 GLY A CA 1
ATOM 2991 C C . GLY A 1 366 ? -24.233 0.329 11.964 1.00 61.88 366 GLY A C 1
ATOM 2992 O O . GLY A 1 366 ? -23.986 -0.545 11.127 1.00 61.88 366 GLY A O 1
ATOM 2993 N N . GLN A 1 367 ? -25.465 0.502 12.452 1.00 50.19 367 GLN A N 1
ATOM 2994 C CA . GLN A 1 367 ? -26.650 -0.116 11.839 1.00 50.19 367 GLN A CA 1
ATOM 2995 C C . GLN A 1 367 ? -27.025 0.710 10.601 1.00 50.19 367 GLN A C 1
ATOM 2997 O O . GLN A 1 367 ? -27.133 1.931 10.705 1.00 50.19 367 GLN A O 1
ATOM 3002 N N . ALA A 1 368 ? -27.141 0.049 9.447 1.00 37.09 368 ALA A N 1
ATOM 3003 C CA . ALA A 1 368 ? -27.660 0.650 8.219 1.00 37.09 368 ALA A CA 1
ATOM 3004 C C . ALA A 1 368 ? -29.188 0.717 8.253 1.00 37.09 368 ALA A C 1
ATOM 3006 O O . ALA A 1 368 ? -29.791 -0.241 8.798 1.00 37.09 368 ALA A O 1
#

Radius of gyration: 30.69 Å; chains: 1; bounding box: 63×66×81 Å

InterPro domains:
  IPR003855 Potassium transporter [PTHR30540] (6-94)
  IPR006671 Cyclin, N-terminal [PF00134] (239-364)
  IPR013763 Cyclin-like domain [SM00385] (273-358)
  IPR036915 Cyclin-like superfamily [SSF47954] (233-364)
  IPR048258 Cyclins, cyclin-box [PS00292] (268-299)
  IPR053951 K+ potassium transporter, integral membrane domain [PF02705] (7-95)
  IPR053951 K+ potassium transporter, integral membrane domain [PF02705] (103-212)

Organism: Dendrobium thyrsiflorum (NCBI:txid117978)

pLDDT: mean 70.42, std 15.6, range [37.09, 94.88]

Sequence (368 aa):
MPLANAEHVVYLSVAILVVLFLFQRFGTNKVSFSFSPIMVLWFSFTAMIGLYNIIKFYPSILKALSPHYIFYFFQRNHRKGWELLGAIALCITGKCIFLNFHVSLLDFDGGAEIGNAFGVTVIWVMLITTVLMPVVMLVIWDTNIILVVTFLAVYLSIEGVYMSSLLSKLAHGGWVPFAISAFFLVITLSWTYGRRKKSQYEDGNKMRKQELNQLVEVHDIDSCDVDIDQFGLAEYVEDLYKFYRTTEKSSQINDYMNFQVEIDAEMRAKVAYWLIQVHEEYQLMPETLYLTLQIMDRYLSIQTVKRRTLQFVGINSMLIACKYVEKRGSPKVHELVSIFRMTYNKSYILKMEKSILDKLDWSLTGQA

Secondary structure (DSSP, 8-state):
-----HHHHHHHHHHHHHHHHHHGGG-HHHHHHHHHHHHHHHHHHHHHHHHHHHHHH-GGGGGGGSHHHHHHHHHHHHHHHHHHHHHHHHHHHHHHHHHHHHHGGGT-S-HHHHHHHHHHHHHHHHHHHHHHHHHHHHHTS---HHHHHHHHHHHHHHHHHHHHHHHTTIIIIITHHHHHHHHHHHHHHHHHHHHHHHHHHHHHT---HHHHHHH-S---TTTTTTT--SSS-HHHHHHHHHHHHHHHHHTPPP--GGG-SS--HHHHHHHHHHHHHHHHHTT--HHHHHHHHHHHHHHHHHS---GGGHHHHHHHHHHHHHHHH--S--HHHHHHHHHHHHHS-HHHHHHHHHHHHHHTTT-SS---